Protein AF-A0A2N8K870-F1 (afdb_monomer)

Secondary structure (DSSP, 8-state):
---------------HHHHHHHHHHHHHHHHHHHHHHH---TT--HHHHHHHHHHHHHHHHHHHHHH---HHHHHHHTT-HHHHHHHHHHHHHHHHHHHHHHHHHHHHHTTSS-SS-------------------S-SSS---------THHHHHHHHHHHHHHHHTSPPPP--SHHHHHHHHHHHHHHHHHHHHHHHHHHHHHHH---SSHHHHHHHHHHHHHHHHHHHS-SSPPPHHHHHHHHHHHHHHHHHHHHHHHHSPPP-----SS---GGG--

Radius of gyration: 24.8 Å; Cα contacts (8 Å, |Δi|>4): 256; chains: 1; bounding box: 59×73×78 Å

Solvent-accessible surface area (backbone atoms only — not comparable to full-atom values): 16743 Å² total; per-residue (Å²): 138,81,80,80,75,81,80,76,66,82,74,77,73,74,63,37,48,59,48,30,50,54,28,39,53,54,30,53,52,38,50,51,53,56,39,49,75,53,49,67,71,80,86,57,51,79,74,52,49,57,51,48,47,52,52,49,47,63,48,46,43,56,53,34,80,70,63,56,87,54,68,85,58,50,74,82,31,71,90,39,55,67,52,47,51,48,51,54,46,49,50,44,52,50,42,50,50,62,45,47,47,61,58,56,52,46,52,69,67,70,65,81,82,76,88,84,76,91,78,86,84,85,86,88,84,91,84,90,86,81,88,88,83,85,88,85,79,90,78,78,78,82,71,80,75,68,68,58,51,62,74,46,55,41,25,45,50,38,39,54,37,28,52,56,28,61,67,58,78,64,60,78,57,86,45,76,59,35,37,47,49,22,44,33,48,49,38,52,32,52,50,49,36,50,42,31,32,47,42,29,49,51,48,58,55,73,50,85,63,90,28,30,64,54,48,49,52,25,47,50,39,30,50,52,37,45,52,52,69,71,66,49,93,63,93,72,54,70,66,45,50,51,26,51,53,47,31,51,50,27,50,52,51,29,50,55,62,51,44,73,74,37,55,78,83,77,89,82,79,72,97,57,96,67,67,77,85,79,76,118

Sequence (280 aa):
FSEAGEESYPATAMDTQREVGLAADIFEGSILDDFADKWSVDGLLGWSLVAVERDLTAVVRGIEDVVGGIADQVAEFIRFPMNVAGIVIGGYNRLKGAVMRPINALDLYSGRSLVGRSDDDDGGANVTTGLAGDAAAASMGARVLLSPGTPVRAARLLRETAESAAAVPPPVADTPERRQRAQNAVAARQLNGRAAALTAARLVAETDWPSRQEAQAAGQDTLALIDAQMATEEPISDVVYGALVALRAAVTADLRARAVALPGLTTYTPQVTLPALVVA

Organism: NCBI:txid1389932

pLDDT: mean 76.35, std 20.47, range [27.72, 98.5]

Structure (mmCIF, N/CA/C/O backbone):
data_AF-A0A2N8K870-F1
#
_entry.id   AF-A0A2N8K870-F1
#
loop_
_atom_site.group_PDB
_atom_site.id
_atom_site.type_symbol
_atom_site.label_atom_id
_atom_site.label_alt_id
_atom_site.label_comp_id
_atom_site.label_asym_id
_atom_site.label_entity_id
_atom_site.label_seq_id
_atom_site.pdbx_PDB_ins_code
_atom_site.Cartn_x
_atom_site.Cartn_y
_atom_site.Cartn_z
_atom_site.occupancy
_atom_site.B_iso_or_equiv
_atom_site.auth_seq_id
_atom_site.auth_comp_id
_atom_site.auth_asym_id
_atom_site.auth_atom_id
_atom_site.pdbx_PDB_model_num
ATOM 1 N N . PHE A 1 1 ? -21.225 -30.259 48.965 1.00 46.44 1 PHE A N 1
ATOM 2 C CA . PHE A 1 1 ? -21.372 -29.291 47.867 1.00 46.44 1 PHE A CA 1
ATOM 3 C C . PHE A 1 1 ? -20.005 -28.681 47.639 1.00 46.44 1 PHE A C 1
ATOM 5 O O . PHE A 1 1 ? -19.549 -27.936 48.492 1.00 46.44 1 PHE A O 1
ATOM 12 N N . SER A 1 2 ? -19.304 -29.111 46.592 1.00 41.34 2 SER A N 1
ATOM 13 C CA . SER A 1 2 ? -18.065 -28.476 46.140 1.00 41.34 2 SER A CA 1
ATOM 14 C C . SER A 1 2 ? -18.434 -27.564 44.977 1.00 41.34 2 SER A C 1
ATOM 16 O O . SER A 1 2 ? -18.904 -28.051 43.948 1.00 41.34 2 SER A O 1
ATOM 18 N N . GLU A 1 3 ? -18.287 -26.260 45.176 1.00 51.03 3 GLU A N 1
ATOM 19 C CA . GLU A 1 3 ? -18.304 -25.265 44.106 1.00 51.03 3 GLU A CA 1
ATOM 20 C C . GLU A 1 3 ? -17.223 -25.641 43.092 1.00 51.03 3 GLU A C 1
ATOM 22 O O . GLU A 1 3 ? -16.053 -25.798 43.447 1.00 51.03 3 GLU A O 1
ATOM 27 N N . ALA A 1 4 ? -17.633 -25.867 41.845 1.00 50.06 4 ALA A N 1
ATOM 28 C CA . ALA A 1 4 ? -16.705 -26.010 40.742 1.00 50.06 4 ALA A CA 1
ATOM 29 C C . ALA A 1 4 ? -15.970 -24.674 40.601 1.00 50.06 4 ALA A C 1
ATOM 31 O O . ALA A 1 4 ? -16.577 -23.669 40.240 1.00 50.06 4 ALA A O 1
ATOM 32 N N . GLY A 1 5 ? -14.683 -24.664 40.950 1.00 49.22 5 GLY A N 1
ATOM 33 C CA . GLY A 1 5 ? -13.808 -23.545 40.648 1.00 49.22 5 GLY A CA 1
ATOM 34 C C . GLY A 1 5 ? -13.801 -23.332 39.141 1.00 49.22 5 GLY A C 1
ATOM 35 O O . GLY A 1 5 ? -13.499 -24.258 38.388 1.00 49.22 5 GLY A O 1
ATOM 36 N N . GLU A 1 6 ? -14.167 -22.129 38.709 1.00 52.19 6 GLU A N 1
ATOM 37 C CA . GLU A 1 6 ? -13.871 -21.665 37.362 1.00 52.19 6 GLU A CA 1
ATOM 38 C C . GLU A 1 6 ? -12.352 -21.730 37.182 1.00 52.19 6 GLU A C 1
ATOM 40 O O . GLU A 1 6 ? -11.603 -20.901 37.702 1.00 52.19 6 GLU A O 1
ATOM 45 N N . GLU A 1 7 ? -11.882 -22.747 36.461 1.00 47.91 7 GLU A N 1
ATOM 46 C CA . GLU A 1 7 ? -10.563 -22.721 35.846 1.00 47.91 7 GLU A CA 1
ATOM 47 C C . GLU A 1 7 ? -10.563 -21.584 34.820 1.00 47.91 7 GLU A C 1
ATOM 49 O O . GLU A 1 7 ? -10.845 -21.757 33.635 1.00 47.91 7 GLU A O 1
ATOM 54 N N . SER A 1 8 ? -10.252 -20.384 35.302 1.00 49.25 8 SER A N 1
ATOM 55 C CA . SER A 1 8 ? -9.756 -19.280 34.494 1.00 49.25 8 SER A CA 1
ATOM 56 C C . SER A 1 8 ? -8.396 -19.708 33.938 1.00 49.25 8 SER A C 1
ATOM 58 O O . SER A 1 8 ? -7.343 -19.344 34.468 1.00 49.25 8 SER A O 1
ATOM 60 N N . TYR A 1 9 ? -8.399 -20.514 32.875 1.00 45.44 9 TYR A N 1
ATOM 61 C CA . TYR A 1 9 ? -7.215 -20.656 32.041 1.00 45.44 9 TYR A CA 1
ATOM 62 C C . TYR A 1 9 ? -6.823 -19.253 31.572 1.00 45.44 9 TYR A C 1
ATOM 64 O O . TYR A 1 9 ? -7.705 -18.501 31.146 1.00 45.44 9 TYR A O 1
ATOM 72 N N . PRO A 1 10 ? -5.539 -18.865 31.647 1.00 52.62 10 PRO A N 1
ATOM 73 C CA . PRO A 1 10 ? -5.098 -17.640 31.010 1.00 52.62 10 PRO A CA 1
ATOM 74 C C . PRO A 1 10 ? -5.414 -17.789 29.524 1.00 52.62 10 PRO A C 1
ATOM 76 O O . PRO A 1 10 ? -4.755 -18.543 28.810 1.00 52.62 10 PRO A O 1
ATOM 79 N N . ALA A 1 11 ? -6.473 -17.123 29.067 1.00 54.72 11 ALA A N 1
ATOM 80 C CA . ALA A 1 11 ? -6.715 -16.958 27.654 1.00 54.72 11 ALA A CA 1
ATOM 81 C C . ALA A 1 11 ? -5.537 -16.128 27.161 1.00 54.72 11 ALA A C 1
ATOM 83 O O . ALA A 1 11 ? -5.468 -14.924 27.412 1.00 54.72 11 ALA A O 1
ATOM 84 N N . THR A 1 12 ? -4.555 -16.791 26.554 1.00 57.94 12 THR A N 1
ATOM 85 C CA . THR A 1 12 ? -3.470 -16.138 25.838 1.00 57.94 12 THR A CA 1
ATOM 86 C C . THR A 1 12 ? -4.143 -15.357 24.719 1.00 57.94 12 THR A C 1
ATOM 88 O O . THR A 1 12 ? -4.446 -15.909 23.663 1.00 57.94 12 THR A O 1
ATOM 91 N N . ALA A 1 13 ? -4.507 -14.105 24.994 1.00 65.00 13 ALA A N 1
ATOM 92 C CA . ALA A 1 13 ? -5.080 -13.227 23.997 1.00 65.00 13 ALA A CA 1
ATOM 93 C C . ALA A 1 13 ? -4.015 -13.095 22.911 1.00 65.00 13 ALA A C 1
ATOM 95 O O . ALA A 1 13 ? -2.926 -12.579 23.168 1.00 65.00 13 ALA A O 1
ATOM 96 N N . MET A 1 14 ? -4.282 -13.684 21.744 1.00 74.31 14 MET A N 1
ATOM 97 C CA . MET A 1 14 ? -3.364 -13.601 20.618 1.00 74.31 14 MET A CA 1
ATOM 98 C C . MET A 1 14 ? -3.191 -12.124 20.276 1.00 74.31 14 MET A C 1
ATOM 100 O O . MET A 1 14 ? -4.172 -11.396 20.122 1.00 74.31 14 MET A O 1
ATOM 104 N N . ASP A 1 15 ? -1.938 -11.687 20.201 1.00 88.50 15 ASP A N 1
ATOM 105 C CA . ASP A 1 15 ? -1.583 -10.345 19.759 1.00 88.50 15 ASP A CA 1
ATOM 106 C C . ASP A 1 15 ? -1.783 -10.269 18.238 1.00 88.50 15 ASP A C 1
ATOM 108 O O . ASP A 1 15 ? -0.876 -10.530 17.445 1.00 88.50 15 ASP A O 1
ATOM 112 N N . THR A 1 16 ? -3.020 -9.977 17.831 1.00 93.25 16 THR A N 1
ATOM 113 C CA . THR A 1 16 ? -3.414 -9.907 16.418 1.00 93.25 16 THR A CA 1
ATOM 114 C C . THR A 1 16 ? -2.745 -8.756 15.678 1.00 93.25 16 THR A C 1
ATOM 116 O O . THR A 1 16 ? -2.533 -8.851 14.470 1.00 93.25 16 THR A O 1
ATOM 119 N N . GLN A 1 17 ? -2.340 -7.693 16.380 1.00 92.94 17 GLN A N 1
ATOM 120 C CA . GLN A 1 17 ? -1.602 -6.585 15.773 1.00 92.94 17 GLN A CA 1
ATOM 121 C C . GLN A 1 17 ? -0.206 -7.045 15.352 1.00 92.94 17 GLN A C 1
ATOM 123 O O . GLN A 1 17 ? 0.242 -6.749 14.240 1.00 92.94 17 GLN A O 1
ATOM 128 N N . ARG A 1 18 ? 0.461 -7.838 16.198 1.00 94.56 18 ARG A N 1
ATOM 129 C CA . ARG A 1 18 ? 1.740 -8.466 15.854 1.00 94.56 18 ARG A CA 1
ATOM 130 C C . ARG A 1 18 ? 1.623 -9.398 14.650 1.00 94.56 18 ARG A C 1
ATOM 132 O O . ARG A 1 18 ? 2.536 -9.418 13.827 1.00 94.56 18 ARG A O 1
ATOM 139 N N . GLU A 1 19 ? 0.529 -10.144 14.513 1.00 96.44 19 GLU A N 1
ATOM 140 C CA . GLU A 1 19 ? 0.300 -10.992 13.333 1.00 96.44 19 GLU A CA 1
ATOM 141 C C . GLU A 1 19 ? 0.199 -10.171 12.041 1.00 96.44 19 GLU A C 1
ATOM 143 O O . GLU A 1 19 ? 0.800 -10.547 11.033 1.00 96.44 19 GLU A O 1
ATOM 148 N N . VAL A 1 20 ? -0.482 -9.016 12.075 1.00 97.06 20 VAL A N 1
ATOM 149 C CA . VAL A 1 20 ? -0.498 -8.084 10.934 1.00 97.06 20 VAL A CA 1
ATOM 150 C C . VAL A 1 20 ? 0.903 -7.554 10.643 1.00 97.06 20 VAL A C 1
ATOM 152 O O . VAL A 1 20 ? 1.292 -7.506 9.479 1.00 97.06 20 VAL A O 1
ATOM 155 N N . GLY A 1 21 ? 1.675 -7.203 11.676 1.00 96.06 21 GLY A N 1
ATOM 156 C CA . GLY A 1 21 ? 3.066 -6.766 11.529 1.00 96.06 21 GLY A CA 1
ATOM 157 C C . GLY A 1 21 ? 3.935 -7.805 10.817 1.00 96.06 21 GLY A C 1
ATOM 158 O O . GLY A 1 21 ? 4.578 -7.489 9.821 1.00 96.06 21 GLY A O 1
ATOM 159 N N . LEU A 1 22 ? 3.874 -9.067 11.248 1.00 97.38 22 LEU A N 1
ATOM 160 C CA . LEU A 1 22 ? 4.623 -10.160 10.620 1.00 97.38 22 LEU A CA 1
ATOM 161 C C . LEU A 1 22 ? 4.197 -10.402 9.167 1.00 97.38 22 LEU A C 1
ATOM 163 O O . LEU A 1 22 ? 5.047 -10.573 8.294 1.00 97.38 22 LEU A O 1
ATOM 167 N N . ALA A 1 23 ? 2.890 -10.402 8.888 1.00 98.00 23 ALA A N 1
ATOM 168 C CA . ALA A 1 23 ? 2.391 -10.551 7.524 1.00 98.00 23 ALA A CA 1
ATOM 169 C C . ALA A 1 23 ? 2.814 -9.371 6.631 1.00 98.00 23 ALA A C 1
ATOM 171 O O . ALA A 1 23 ? 3.151 -9.571 5.465 1.00 98.00 23 ALA A O 1
ATOM 172 N N . ALA A 1 24 ? 2.839 -8.156 7.183 1.00 97.44 24 ALA A N 1
ATOM 173 C CA . ALA A 1 24 ? 3.313 -6.957 6.505 1.00 97.44 24 ALA A CA 1
ATOM 174 C C . ALA A 1 24 ? 4.815 -7.034 6.191 1.00 97.44 24 ALA A C 1
ATOM 176 O O . ALA A 1 24 ? 5.205 -6.698 5.079 1.00 97.44 24 ALA A O 1
ATOM 177 N N . ASP A 1 25 ? 5.643 -7.527 7.112 1.00 97.62 25 ASP A N 1
ATOM 178 C CA . ASP A 1 25 ? 7.089 -7.680 6.896 1.00 97.62 25 ASP A CA 1
ATOM 179 C C . ASP A 1 25 ? 7.399 -8.725 5.811 1.00 97.62 25 ASP A C 1
ATOM 181 O O . ASP A 1 25 ? 8.227 -8.491 4.929 1.00 97.62 25 ASP A O 1
ATOM 185 N N . ILE A 1 26 ? 6.688 -9.860 5.827 1.00 97.62 26 ILE A N 1
ATOM 186 C CA . ILE A 1 26 ? 6.789 -10.888 4.777 1.00 97.62 26 ILE A CA 1
ATOM 187 C C . ILE A 1 26 ? 6.361 -10.308 3.425 1.00 97.62 26 ILE A C 1
ATOM 189 O O . ILE A 1 26 ? 7.030 -10.519 2.411 1.00 97.62 26 ILE A O 1
ATOM 193 N N . PHE A 1 27 ? 5.255 -9.562 3.407 1.00 97.94 27 PHE A N 1
ATOM 194 C CA . PHE A 1 27 ? 4.769 -8.918 2.196 1.00 97.94 27 PHE A CA 1
ATOM 195 C C . PHE A 1 27 ? 5.766 -7.887 1.664 1.00 97.94 27 PHE A C 1
ATOM 197 O O . PHE A 1 27 ? 6.079 -7.927 0.477 1.00 97.94 27 PHE A O 1
ATOM 204 N N . GLU A 1 28 ? 6.326 -7.033 2.522 1.00 96.69 28 GLU A N 1
ATOM 205 C CA . GLU A 1 28 ? 7.357 -6.058 2.156 1.00 96.69 28 GLU A CA 1
ATOM 206 C C . GLU A 1 28 ? 8.545 -6.731 1.460 1.00 96.69 28 GLU A C 1
ATOM 208 O O . GLU A 1 28 ? 8.906 -6.319 0.357 1.00 96.69 28 GLU A O 1
ATOM 213 N N . GLY A 1 29 ? 9.077 -7.815 2.037 1.00 96.25 29 GLY A N 1
ATOM 214 C CA . GLY A 1 29 ? 10.141 -8.605 1.411 1.00 96.25 29 GLY A CA 1
ATOM 215 C C . GLY A 1 29 ? 9.749 -9.122 0.023 1.00 96.25 29 GLY A C 1
ATOM 216 O O . GLY A 1 29 ? 10.467 -8.896 -0.946 1.00 96.25 29 GLY A O 1
ATOM 217 N N . SER A 1 30 ? 8.558 -9.718 -0.107 1.00 96.69 30 SER A N 1
ATOM 218 C CA . SER A 1 30 ? 8.090 -10.256 -1.394 1.00 96.69 30 SER A CA 1
ATOM 219 C C . SER A 1 30 ? 7.907 -9.189 -2.483 1.00 96.69 30 SER A C 1
ATOM 221 O O . SER A 1 30 ? 8.157 -9.459 -3.656 1.00 96.69 30 SER A O 1
ATOM 223 N N . ILE A 1 31 ? 7.481 -7.972 -2.119 1.00 95.38 31 ILE A N 1
ATOM 224 C CA . ILE A 1 31 ? 7.324 -6.867 -3.075 1.00 95.38 31 ILE A CA 1
ATOM 225 C C . ILE A 1 31 ? 8.692 -6.377 -3.551 1.00 95.38 31 ILE A C 1
ATOM 227 O O . ILE A 1 31 ? 8.835 -6.047 -4.728 1.00 95.38 31 ILE A O 1
ATOM 231 N N . LEU A 1 32 ? 9.673 -6.297 -2.645 1.00 94.06 32 LEU A N 1
ATOM 232 C CA . LEU A 1 32 ? 11.035 -5.878 -2.969 1.00 94.06 32 LEU A CA 1
ATOM 233 C C . LEU A 1 32 ? 11.690 -6.846 -3.955 1.00 94.06 32 LEU A C 1
ATOM 235 O O . LEU A 1 32 ? 12.226 -6.395 -4.967 1.00 94.06 32 LEU A O 1
ATOM 239 N N . ASP A 1 33 ? 11.577 -8.147 -3.693 1.00 94.38 33 ASP A N 1
ATOM 240 C CA . ASP A 1 33 ? 12.114 -9.191 -4.566 1.00 94.38 33 ASP A CA 1
ATOM 241 C C . ASP A 1 33 ? 11.424 -9.166 -5.945 1.00 94.38 33 ASP A C 1
ATOM 243 O O . ASP A 1 33 ? 12.094 -9.073 -6.972 1.00 94.38 33 ASP A O 1
ATOM 247 N N . ASP A 1 34 ? 10.084 -9.119 -5.991 1.00 94.31 34 ASP A N 1
ATOM 248 C CA . ASP A 1 34 ? 9.326 -9.062 -7.255 1.00 94.31 34 ASP A CA 1
ATOM 249 C C . ASP A 1 34 ? 9.636 -7.797 -8.074 1.00 94.31 34 ASP A C 1
ATOM 251 O O . ASP A 1 34 ? 9.681 -7.843 -9.305 1.00 94.31 34 ASP A O 1
ATOM 255 N N . PHE A 1 35 ? 9.867 -6.658 -7.411 1.00 94.38 35 PHE A N 1
ATOM 256 C CA . PHE A 1 35 ? 10.275 -5.429 -8.088 1.00 94.38 35 PHE A CA 1
ATOM 257 C C . PHE A 1 35 ? 11.698 -5.530 -8.641 1.00 94.38 35 PHE A C 1
ATOM 259 O O . PHE A 1 35 ? 11.926 -5.134 -9.785 1.00 94.38 35 PHE A O 1
ATOM 266 N N . ALA A 1 36 ? 12.642 -6.055 -7.858 1.00 93.06 36 ALA A N 1
ATOM 267 C CA . ALA A 1 36 ? 14.028 -6.227 -8.282 1.00 93.06 36 ALA A CA 1
ATOM 268 C C . ALA A 1 36 ? 14.146 -7.168 -9.491 1.00 93.06 36 ALA A C 1
ATOM 270 O O . ALA A 1 36 ? 14.918 -6.877 -10.402 1.00 93.06 36 ALA A O 1
ATOM 271 N N . ASP A 1 37 ? 13.335 -8.227 -9.539 1.00 93.00 37 ASP A N 1
ATOM 272 C CA . ASP A 1 37 ? 13.306 -9.178 -10.654 1.00 93.00 37 ASP A CA 1
ATOM 273 C C . ASP A 1 37 ? 12.738 -8.571 -11.947 1.00 93.00 37 ASP A C 1
ATOM 275 O O . ASP A 1 37 ? 13.166 -8.911 -13.053 1.00 93.00 37 ASP A O 1
ATOM 279 N N . LYS A 1 38 ? 11.757 -7.668 -11.831 1.00 92.25 38 LYS A N 1
ATOM 280 C CA . LYS A 1 38 ? 11.075 -7.052 -12.984 1.00 92.25 38 LYS A CA 1
ATOM 281 C C . LYS A 1 38 ? 11.752 -5.780 -13.487 1.00 92.25 38 LYS A C 1
ATOM 283 O O . LYS A 1 38 ? 11.570 -5.413 -14.650 1.00 92.25 38 LYS A O 1
ATOM 288 N N . TRP A 1 39 ? 12.480 -5.074 -12.628 1.00 92.75 39 TRP A N 1
ATOM 289 C CA . TRP A 1 39 ? 13.123 -3.812 -12.973 1.00 92.75 39 TRP A CA 1
ATOM 290 C C . TRP A 1 39 ? 14.480 -4.041 -13.632 1.00 92.75 39 TRP A C 1
ATOM 292 O O . TRP A 1 39 ? 15.396 -4.585 -13.021 1.00 92.75 39 TRP A O 1
ATOM 302 N N . SER A 1 40 ? 14.661 -3.530 -14.851 1.00 90.69 40 SER A N 1
ATOM 303 C CA . SER A 1 40 ? 15.975 -3.528 -15.496 1.00 90.69 40 SER A CA 1
ATOM 304 C C . SER A 1 40 ? 16.251 -2.230 -16.240 1.00 90.69 40 SER A C 1
ATOM 306 O O . SER A 1 40 ? 15.398 -1.679 -16.936 1.00 90.69 40 SER A O 1
ATOM 308 N N . VAL A 1 41 ? 17.480 -1.738 -16.096 1.00 87.44 41 VAL A N 1
ATOM 309 C CA . VAL A 1 41 ? 18.012 -0.604 -16.865 1.00 87.44 41 VAL A CA 1
ATOM 310 C C . VAL A 1 41 ? 18.958 -1.057 -17.978 1.00 87.44 41 VAL A C 1
ATOM 312 O O . VAL A 1 41 ? 19.514 -0.220 -18.693 1.00 87.44 41 VAL A O 1
ATOM 315 N N . ASP A 1 42 ? 19.139 -2.367 -18.146 1.00 86.50 42 ASP A N 1
ATOM 316 C CA . ASP A 1 42 ? 20.055 -2.915 -19.135 1.00 86.50 42 ASP A CA 1
ATOM 317 C C . ASP A 1 42 ? 19.550 -2.634 -20.551 1.00 86.50 42 ASP A C 1
ATOM 319 O O . ASP A 1 42 ? 18.377 -2.805 -20.882 1.00 86.50 42 ASP A O 1
ATOM 323 N N . GLY A 1 43 ? 20.454 -2.157 -21.406 1.00 79.38 43 GLY A N 1
ATOM 324 C CA . GLY A 1 43 ? 20.123 -1.789 -22.783 1.00 79.38 43 GLY A CA 1
ATOM 325 C C . GLY A 1 43 ? 19.370 -0.463 -22.934 1.00 79.38 43 GLY A C 1
ATOM 326 O O . GLY A 1 43 ? 19.033 -0.096 -24.059 1.00 79.38 43 GLY A O 1
ATOM 327 N N . LEU A 1 44 ? 19.137 0.289 -21.851 1.00 84.19 44 LEU A N 1
ATOM 328 C CA . LEU A 1 44 ? 18.566 1.633 -21.928 1.00 84.19 44 LEU A CA 1
ATOM 329 C C . LEU A 1 44 ? 19.633 2.678 -22.295 1.00 84.19 44 LEU A C 1
ATOM 331 O O . LEU A 1 44 ? 20.660 2.827 -21.635 1.00 84.19 44 LEU A O 1
ATOM 335 N N . LEU A 1 45 ? 19.366 3.455 -23.347 1.00 85.31 45 LEU A N 1
ATOM 336 C CA . LEU A 1 45 ? 20.179 4.607 -23.748 1.00 85.31 45 LEU A CA 1
ATOM 337 C C . LEU A 1 45 ? 19.936 5.814 -22.821 1.0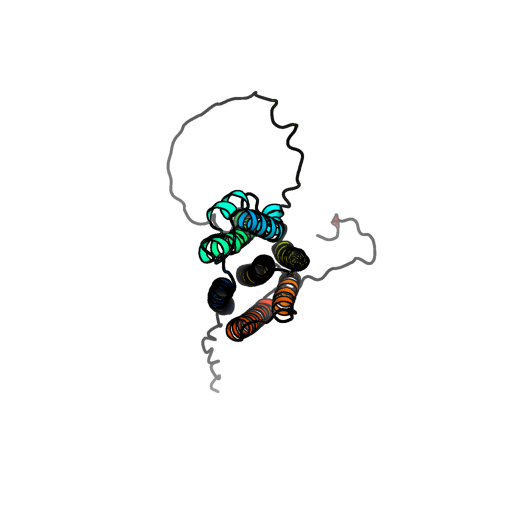0 85.31 45 LEU A C 1
ATOM 339 O O . LEU A 1 45 ? 18.876 5.935 -22.207 1.00 85.31 45 LEU A O 1
ATOM 343 N N . GLY A 1 46 ? 20.869 6.773 -22.772 1.00 80.00 46 GLY A N 1
ATOM 344 C CA . GLY A 1 46 ? 20.804 7.920 -21.846 1.00 80.00 46 GLY A CA 1
ATOM 345 C C . GLY A 1 46 ? 19.501 8.736 -21.891 1.00 80.00 46 GLY A C 1
ATOM 346 O O . GLY A 1 46 ? 18.976 9.120 -20.852 1.00 80.00 46 GLY A O 1
ATOM 347 N N . TRP A 1 47 ? 18.915 8.941 -23.073 1.00 79.75 47 TRP A N 1
ATOM 348 C CA . TRP A 1 47 ? 17.631 9.642 -23.220 1.00 79.75 47 TRP A CA 1
ATOM 349 C C . TRP A 1 47 ? 16.427 8.815 -22.735 1.00 79.75 47 TRP A C 1
ATOM 351 O O . TRP A 1 47 ? 15.411 9.378 -22.331 1.00 79.75 47 TRP A O 1
ATOM 361 N N . SER A 1 48 ? 16.526 7.483 -22.747 1.00 77.75 48 SER A N 1
ATOM 362 C CA . SER A 1 48 ? 15.477 6.595 -22.234 1.00 77.75 48 SER A CA 1
ATOM 363 C C . SER A 1 48 ? 15.474 6.531 -20.705 1.00 77.75 48 SER A C 1
ATOM 365 O O . SER A 1 48 ? 14.401 6.419 -20.120 1.00 77.75 48 SER A O 1
ATOM 367 N N . LEU A 1 49 ? 16.630 6.729 -20.056 1.00 80.75 49 LEU A N 1
ATOM 368 C CA . LEU A 1 49 ? 16.723 6.880 -18.599 1.00 80.75 49 LEU A CA 1
ATOM 369 C C . LEU A 1 49 ? 15.958 8.114 -18.106 1.00 80.75 49 LEU A C 1
ATOM 371 O O . LEU A 1 49 ? 15.164 7.993 -17.182 1.00 80.75 49 LEU A O 1
ATOM 375 N N . VAL A 1 50 ? 16.096 9.260 -18.782 1.00 82.69 50 VAL A N 1
ATOM 376 C CA . VAL A 1 50 ? 15.313 10.479 -18.480 1.00 82.69 50 VAL A CA 1
ATOM 377 C C . VAL A 1 50 ? 13.808 10.232 -18.648 1.00 82.69 50 VAL A C 1
ATOM 379 O O . VAL A 1 50 ? 12.971 10.790 -17.941 1.00 82.69 50 VAL A O 1
ATOM 382 N N . ALA A 1 51 ? 13.433 9.376 -19.598 1.00 81.69 51 ALA A N 1
ATOM 383 C CA . ALA A 1 51 ? 12.039 9.026 -19.811 1.00 81.69 51 ALA A CA 1
ATOM 384 C C . ALA A 1 51 ? 11.499 8.081 -18.721 1.00 81.69 51 ALA A C 1
ATOM 386 O O . ALA A 1 51 ? 10.362 8.262 -18.295 1.00 81.69 51 ALA A O 1
ATOM 387 N N . VAL A 1 52 ? 12.308 7.119 -18.255 1.00 81.38 52 VAL A N 1
ATOM 388 C CA . VAL A 1 52 ? 12.002 6.269 -17.089 1.00 81.38 52 VAL A CA 1
ATOM 389 C C . VAL A 1 52 ? 11.874 7.115 -15.826 1.00 81.38 52 VAL A C 1
ATOM 391 O O . VAL A 1 52 ? 10.921 6.933 -15.079 1.00 81.38 52 VAL A O 1
ATOM 394 N N . GLU A 1 53 ? 12.777 8.074 -15.620 1.00 82.38 53 GLU A N 1
ATOM 395 C CA . GLU A 1 53 ? 12.712 9.038 -14.520 1.00 82.38 53 GLU A CA 1
ATOM 396 C C . GLU A 1 53 ? 11.384 9.787 -14.522 1.00 82.38 53 GLU A C 1
ATOM 398 O O . GLU A 1 53 ? 10.656 9.753 -13.538 1.00 82.38 53 GLU A O 1
ATOM 403 N N . ARG A 1 54 ? 11.012 10.386 -15.658 1.00 82.88 54 ARG A N 1
ATOM 404 C CA . ARG A 1 54 ? 9.742 11.108 -15.793 1.00 82.88 54 ARG A CA 1
ATOM 405 C C . ARG A 1 54 ? 8.531 10.222 -15.495 1.00 82.88 54 ARG A C 1
ATOM 407 O O . ARG A 1 54 ? 7.581 10.698 -14.873 1.00 82.88 54 ARG A O 1
ATOM 414 N N . ASP A 1 55 ? 8.537 8.977 -15.966 1.00 81.00 55 ASP A N 1
ATOM 415 C CA . ASP A 1 55 ? 7.440 8.036 -15.725 1.00 81.00 55 ASP A CA 1
ATOM 416 C C . ASP A 1 55 ? 7.369 7.659 -14.238 1.00 81.00 55 ASP A C 1
ATOM 418 O O . ASP A 1 55 ? 6.289 7.656 -13.651 1.00 81.00 55 ASP A O 1
ATOM 422 N N . LEU A 1 56 ? 8.518 7.428 -13.600 1.00 80.19 56 LEU A N 1
ATOM 423 C CA . LEU A 1 56 ? 8.611 7.150 -12.171 1.00 80.19 56 LEU A CA 1
ATOM 424 C C . LEU A 1 56 ? 8.155 8.351 -11.333 1.00 80.19 56 LEU A C 1
ATOM 426 O O . LEU A 1 56 ? 7.359 8.180 -10.414 1.00 80.19 56 LEU A O 1
ATOM 430 N N . THR A 1 57 ? 8.556 9.573 -11.690 1.00 81.38 57 THR A N 1
ATOM 431 C CA . THR A 1 57 ? 8.036 10.801 -11.074 1.00 81.38 57 THR A CA 1
ATOM 432 C C . THR A 1 57 ? 6.523 10.898 -11.245 1.00 81.38 57 THR A C 1
ATOM 434 O O . THR A 1 57 ? 5.831 11.262 -10.304 1.00 81.38 57 THR A O 1
ATOM 437 N N . ALA A 1 58 ? 5.967 10.552 -12.411 1.00 79.50 58 ALA A N 1
ATOM 438 C CA . ALA A 1 58 ? 4.518 10.569 -12.609 1.00 79.50 58 ALA A CA 1
ATOM 439 C C . ALA A 1 58 ? 3.787 9.576 -11.687 1.00 79.50 58 ALA A C 1
ATOM 441 O O . ALA A 1 58 ? 2.733 9.916 -11.157 1.00 79.50 58 ALA A O 1
ATOM 442 N N . VAL A 1 59 ? 4.368 8.396 -11.451 1.00 76.12 59 VAL A N 1
ATOM 443 C CA . VAL A 1 59 ? 3.842 7.397 -10.505 1.00 76.12 59 VAL A CA 1
ATOM 444 C C . VAL A 1 59 ? 3.976 7.871 -9.051 1.00 76.12 59 VAL A C 1
ATOM 446 O O . VAL A 1 59 ? 3.067 7.670 -8.249 1.00 76.12 59 VAL A O 1
ATOM 449 N N . VAL A 1 60 ? 5.088 8.519 -8.696 1.00 72.44 60 VAL A N 1
ATOM 450 C CA . VAL A 1 60 ? 5.396 8.947 -7.317 1.00 72.44 60 VAL A CA 1
ATOM 451 C C . VAL A 1 60 ? 4.748 10.285 -6.941 1.00 72.44 60 VAL A C 1
ATOM 453 O O . VAL A 1 60 ? 4.527 10.532 -5.757 1.00 72.44 60 VAL A O 1
ATOM 456 N N . ARG A 1 61 ? 4.354 11.121 -7.911 1.00 74.50 61 ARG A N 1
ATOM 457 C CA . ARG A 1 61 ? 3.709 12.430 -7.675 1.00 74.50 61 ARG A CA 1
ATOM 458 C C . ARG A 1 61 ? 2.511 12.368 -6.733 1.00 74.50 61 ARG A C 1
ATOM 460 O O . ARG A 1 61 ? 2.351 13.262 -5.911 1.00 74.50 61 ARG A O 1
ATOM 467 N N . GLY A 1 62 ? 1.726 11.291 -6.787 1.00 65.62 62 GLY A N 1
ATOM 468 C CA . GLY A 1 62 ? 0.613 11.100 -5.853 1.00 65.62 62 GLY A CA 1
ATOM 469 C C . GLY A 1 62 ? 1.054 11.060 -4.381 1.00 65.62 62 GLY A C 1
ATOM 470 O O . GLY A 1 62 ? 0.327 11.523 -3.512 1.00 65.62 62 GLY A O 1
ATOM 471 N N . ILE A 1 63 ? 2.266 10.575 -4.093 1.00 65.06 63 ILE A N 1
ATOM 472 C CA . ILE A 1 63 ? 2.859 10.566 -2.746 1.00 65.06 63 ILE A CA 1
ATOM 473 C C . ILE A 1 63 ? 3.426 11.952 -2.397 1.00 65.06 63 ILE A C 1
ATOM 475 O O . ILE A 1 63 ? 3.294 12.410 -1.261 1.00 65.06 63 ILE A O 1
ATOM 479 N N . GLU A 1 64 ? 4.049 12.639 -3.359 1.00 66.50 64 GLU A N 1
ATOM 480 C CA . GLU A 1 64 ? 4.611 13.987 -3.170 1.00 66.50 64 GLU A CA 1
ATOM 481 C C . GLU A 1 64 ? 3.563 15.030 -2.824 1.00 66.50 64 GLU A C 1
ATOM 483 O O . GLU A 1 64 ? 3.819 15.865 -1.957 1.00 66.50 64 GLU A O 1
ATOM 488 N N . ASP A 1 65 ? 2.390 14.958 -3.451 1.00 64.06 65 ASP A N 1
ATOM 489 C CA . ASP A 1 65 ? 1.284 15.871 -3.170 1.00 64.06 65 ASP A CA 1
ATOM 490 C C . ASP A 1 65 ? 0.816 15.781 -1.705 1.00 64.06 65 ASP A C 1
ATOM 492 O O . ASP A 1 65 ? 0.218 16.726 -1.187 1.00 64.06 65 ASP A O 1
ATOM 496 N N . VAL A 1 66 ? 1.130 14.678 -1.013 1.00 56.91 66 VAL A N 1
ATOM 497 C CA . VAL A 1 66 ? 0.740 14.438 0.382 1.00 56.91 66 VAL A CA 1
ATOM 498 C C . VAL A 1 66 ? 1.902 14.629 1.366 1.00 56.91 66 VAL A C 1
ATOM 500 O O . VAL A 1 66 ? 1.706 15.198 2.439 1.00 56.91 66 VAL A O 1
ATOM 503 N N . VAL A 1 67 ? 3.112 14.163 1.036 1.00 57.59 67 VAL A N 1
ATOM 504 C CA . VAL A 1 67 ? 4.265 14.127 1.966 1.00 57.59 67 VAL A CA 1
ATOM 505 C C . VAL A 1 67 ? 5.281 15.245 1.706 1.00 57.59 67 VAL A C 1
ATOM 507 O O . VAL A 1 67 ? 5.964 15.674 2.635 1.00 57.59 67 VAL A O 1
ATOM 510 N N . GLY A 1 68 ? 5.375 15.733 0.466 1.00 57.69 68 GLY A N 1
ATOM 511 C CA . GLY A 1 68 ? 6.421 16.649 0.005 1.00 57.69 68 GLY A CA 1
ATOM 512 C C . GLY A 1 68 ? 7.819 16.009 -0.098 1.00 57.69 68 GLY A C 1
ATOM 513 O O . GLY A 1 68 ? 8.204 15.161 0.705 1.00 57.69 68 GLY A O 1
ATOM 514 N N . GLY A 1 69 ? 8.608 16.439 -1.092 1.00 60.41 69 GLY A N 1
ATOM 515 C CA . GLY A 1 69 ? 10.073 16.274 -1.103 1.00 60.41 69 GLY A CA 1
ATOM 516 C C . GLY A 1 69 ? 10.646 14.901 -1.487 1.00 60.41 69 GLY A C 1
ATOM 517 O O . GLY A 1 69 ? 11.739 14.572 -1.032 1.00 60.41 69 GLY A O 1
ATOM 518 N N . ILE A 1 70 ? 9.943 14.086 -2.286 1.00 57.38 70 ILE A N 1
ATOM 519 C CA . ILE A 1 70 ? 10.439 12.758 -2.715 1.00 57.38 70 ILE A CA 1
ATOM 520 C C . ILE A 1 70 ? 11.139 12.807 -4.090 1.00 57.38 70 ILE A C 1
ATOM 522 O O . ILE A 1 70 ? 12.145 12.124 -4.274 1.00 57.38 70 ILE A O 1
ATOM 526 N N . ALA A 1 71 ? 10.669 13.648 -5.019 1.00 57.03 71 ALA A N 1
ATOM 527 C CA . ALA A 1 71 ? 11.114 13.702 -6.420 1.00 57.03 71 ALA A CA 1
ATOM 528 C C . ALA A 1 71 ? 12.624 13.861 -6.594 1.00 57.03 71 ALA A C 1
ATOM 530 O O . ALA A 1 71 ? 13.228 13.141 -7.389 1.00 57.03 71 ALA A O 1
ATOM 531 N N . ASP A 1 72 ? 13.229 14.773 -5.831 1.00 59.38 72 ASP A N 1
ATOM 532 C CA . ASP A 1 72 ? 14.625 15.177 -6.024 1.00 59.38 72 ASP A CA 1
ATOM 533 C C . ASP A 1 72 ? 15.620 14.039 -5.740 1.00 59.38 72 ASP A C 1
ATOM 535 O O . ASP A 1 72 ? 16.736 14.051 -6.251 1.00 59.38 72 ASP A O 1
ATOM 539 N N . GLN A 1 73 ? 15.219 13.024 -4.965 1.00 59.25 73 GLN A N 1
ATOM 540 C CA . GLN A 1 73 ? 16.071 11.874 -4.644 1.00 59.25 73 GLN A CA 1
ATOM 541 C C . GLN A 1 73 ? 16.004 10.794 -5.728 1.00 59.25 73 GLN A C 1
ATOM 543 O O . GLN A 1 73 ? 16.968 10.071 -5.945 1.00 59.25 73 GLN A O 1
ATOM 548 N N . VAL A 1 74 ? 14.885 10.674 -6.446 1.00 58.31 74 VAL A N 1
ATOM 549 C CA . VAL A 1 74 ? 14.635 9.544 -7.352 1.00 58.31 74 VAL A CA 1
ATOM 550 C C . VAL A 1 74 ? 15.613 9.519 -8.532 1.00 58.31 74 VAL A C 1
ATOM 552 O O . VAL A 1 74 ? 16.070 8.441 -8.909 1.00 58.31 74 VAL A O 1
ATOM 555 N N . ALA A 1 75 ? 15.980 10.687 -9.067 1.00 61.59 75 ALA A N 1
ATOM 556 C CA . ALA A 1 75 ? 16.853 10.830 -10.234 1.00 61.59 75 ALA A CA 1
ATOM 557 C C . ALA A 1 75 ? 18.255 10.217 -10.037 1.00 61.59 75 ALA A C 1
ATOM 559 O O . ALA A 1 75 ? 18.833 9.657 -10.970 1.00 61.59 75 ALA A O 1
ATOM 560 N N . GLU A 1 76 ? 18.791 10.266 -8.813 1.00 66.56 76 GLU A N 1
ATOM 561 C CA . GLU A 1 76 ? 20.134 9.765 -8.489 1.00 66.56 76 GLU A CA 1
ATOM 562 C C . GLU A 1 76 ? 20.184 8.227 -8.397 1.00 66.56 76 GLU A C 1
ATOM 564 O O . GLU A 1 76 ? 21.226 7.610 -8.633 1.00 66.56 76 GLU A O 1
ATOM 569 N N . PHE A 1 77 ? 19.047 7.578 -8.125 1.00 73.94 77 PHE A N 1
ATOM 570 C CA . PHE A 1 77 ? 19.012 6.177 -7.693 1.00 73.94 77 PHE A CA 1
ATOM 571 C C . PHE A 1 77 ? 18.361 5.191 -8.669 1.00 73.94 77 PHE A C 1
ATOM 573 O O . PHE A 1 77 ? 18.328 3.995 -8.388 1.00 73.94 77 PHE A O 1
ATOM 580 N N . ILE A 1 78 ? 17.920 5.641 -9.845 1.00 75.44 78 ILE A N 1
ATOM 581 C CA . ILE A 1 78 ? 17.202 4.829 -10.857 1.00 75.44 78 ILE A CA 1
ATOM 582 C C . ILE A 1 78 ? 17.962 3.555 -11.268 1.00 75.44 78 ILE A C 1
ATOM 584 O O . ILE A 1 78 ? 17.360 2.551 -11.651 1.00 75.44 78 ILE A O 1
ATOM 588 N N . ARG A 1 79 ? 19.297 3.577 -11.181 1.00 75.62 79 ARG A N 1
ATOM 589 C CA . ARG A 1 79 ? 20.160 2.443 -11.548 1.00 75.62 79 ARG A CA 1
ATOM 590 C C . ARG A 1 79 ? 20.147 1.301 -10.535 1.00 75.62 79 ARG A C 1
ATOM 592 O O . ARG A 1 79 ? 20.604 0.214 -10.864 1.00 75.62 79 ARG A O 1
ATOM 599 N N . PHE A 1 80 ? 19.638 1.539 -9.330 1.00 81.69 80 PHE A N 1
ATOM 600 C CA . PHE A 1 80 ? 19.597 0.555 -8.258 1.00 81.69 80 PHE A CA 1
ATOM 601 C C . PHE A 1 80 ? 18.141 0.356 -7.827 1.00 81.69 80 PHE A C 1
ATOM 603 O O . PHE A 1 80 ? 17.625 1.177 -7.063 1.00 81.69 80 PHE A O 1
ATOM 610 N N . PRO A 1 81 ? 17.460 -0.712 -8.288 1.00 78.62 81 PRO A N 1
ATOM 611 C CA . PRO A 1 81 ? 16.036 -0.918 -8.013 1.00 78.62 81 PRO A CA 1
ATOM 612 C C . PRO A 1 81 ? 15.715 -0.870 -6.517 1.00 78.62 81 PRO A C 1
ATOM 614 O O . PRO A 1 81 ? 14.741 -0.242 -6.109 1.00 78.62 81 PRO A O 1
ATOM 617 N N . MET A 1 82 ? 16.590 -1.434 -5.683 1.00 83.50 82 MET A N 1
ATOM 618 C CA . MET A 1 82 ? 16.417 -1.436 -4.229 1.00 83.50 82 MET A CA 1
ATOM 619 C C . MET A 1 82 ? 16.372 -0.033 -3.618 1.00 83.50 82 MET A C 1
ATOM 621 O O . MET A 1 82 ? 15.630 0.196 -2.665 1.00 83.50 82 MET A O 1
ATOM 625 N N . ASN A 1 83 ? 17.102 0.930 -4.183 1.00 85.06 83 ASN A N 1
ATOM 626 C CA . ASN A 1 83 ? 17.077 2.306 -3.694 1.00 85.06 83 ASN A CA 1
ATOM 627 C C . ASN A 1 83 ? 15.757 2.992 -4.064 1.00 85.06 83 ASN A C 1
ATOM 629 O O . ASN A 1 83 ? 15.161 3.662 -3.225 1.00 85.06 83 ASN A O 1
ATOM 633 N N . VAL A 1 84 ? 15.260 2.780 -5.288 1.00 81.50 84 VAL A N 1
ATOM 634 C CA . VAL A 1 84 ? 13.945 3.287 -5.716 1.00 81.50 84 VAL A CA 1
ATOM 635 C C . VAL A 1 84 ? 12.838 2.710 -4.836 1.00 81.50 84 VAL A C 1
ATOM 637 O O . VAL A 1 84 ? 12.009 3.459 -4.316 1.00 81.50 84 VAL A O 1
ATOM 640 N N . ALA A 1 85 ? 12.853 1.396 -4.611 1.00 80.19 85 ALA A N 1
ATOM 641 C CA . ALA A 1 85 ? 11.871 0.734 -3.766 1.00 80.19 85 ALA A CA 1
ATOM 642 C C . ALA A 1 85 ? 11.916 1.238 -2.318 1.00 80.19 85 ALA A C 1
ATOM 644 O O . ALA A 1 85 ? 10.876 1.582 -1.752 1.00 80.19 85 ALA A O 1
ATOM 645 N N . GLY A 1 86 ? 13.118 1.395 -1.757 1.00 84.00 86 GLY A N 1
ATOM 646 C CA . GLY A 1 86 ? 13.317 1.981 -0.434 1.00 84.00 86 GLY A CA 1
ATOM 647 C C . GLY A 1 86 ? 12.794 3.417 -0.319 1.00 84.00 86 GLY A C 1
ATOM 648 O O . GLY A 1 86 ? 12.191 3.767 0.695 1.00 84.00 86 GLY A O 1
ATOM 649 N N . ILE A 1 87 ? 12.950 4.247 -1.357 1.00 83.75 87 ILE A N 1
ATOM 650 C CA . ILE A 1 87 ? 12.415 5.619 -1.379 1.00 83.75 87 ILE A CA 1
ATOM 651 C C . ILE A 1 87 ? 10.885 5.615 -1.367 1.00 83.75 87 ILE A C 1
ATOM 653 O O . ILE A 1 87 ? 10.288 6.367 -0.592 1.00 83.75 87 ILE A O 1
ATOM 657 N N . VAL A 1 88 ? 10.253 4.769 -2.188 1.00 82.81 88 VAL A N 1
ATOM 658 C CA . VAL A 1 88 ? 8.786 4.668 -2.275 1.00 82.81 88 VAL A CA 1
ATOM 659 C C . VAL A 1 88 ? 8.205 4.173 -0.951 1.00 82.81 88 VAL A C 1
ATOM 661 O O . VAL A 1 88 ? 7.366 4.852 -0.356 1.00 82.81 88 VAL A O 1
ATOM 664 N N . ILE A 1 89 ? 8.695 3.041 -0.437 1.00 84.62 89 ILE A N 1
ATOM 665 C CA . ILE A 1 89 ? 8.234 2.463 0.835 1.00 84.62 89 ILE A CA 1
ATOM 666 C C . ILE A 1 89 ? 8.521 3.423 1.998 1.00 84.62 89 ILE A C 1
ATOM 668 O O . ILE A 1 89 ? 7.654 3.688 2.835 1.00 84.62 89 ILE A O 1
ATOM 672 N N . GLY A 1 90 ? 9.712 4.024 2.025 1.00 83.75 90 GLY A N 1
ATOM 673 C CA . GLY A 1 90 ? 10.082 5.038 3.009 1.00 83.75 90 GLY A CA 1
ATOM 674 C C . GLY A 1 90 ? 9.178 6.273 2.959 1.00 83.75 90 GLY A C 1
ATOM 675 O O . GLY A 1 90 ? 8.829 6.817 4.007 1.00 83.75 90 GLY A O 1
ATOM 676 N N . GLY A 1 91 ? 8.755 6.700 1.766 1.00 82.44 91 GLY A N 1
ATOM 677 C CA . GLY A 1 91 ? 7.787 7.779 1.558 1.00 82.44 91 GLY A CA 1
ATOM 678 C C . GLY A 1 91 ? 6.445 7.499 2.223 1.00 82.44 91 GLY A C 1
ATOM 679 O O . GLY A 1 91 ? 5.945 8.335 2.978 1.00 82.44 91 GLY A O 1
ATOM 680 N N . TYR A 1 92 ? 5.905 6.298 2.032 1.00 82.94 92 TYR A N 1
ATOM 681 C CA . TYR A 1 92 ? 4.667 5.890 2.686 1.00 82.94 92 TYR A CA 1
ATOM 682 C C . TYR A 1 92 ? 4.804 5.732 4.208 1.00 82.94 92 TYR A C 1
ATOM 684 O O . TYR A 1 92 ? 3.911 6.137 4.952 1.00 82.94 92 TYR A O 1
ATOM 692 N N . ASN A 1 93 ? 5.935 5.229 4.707 1.00 84.31 93 ASN A N 1
ATOM 693 C CA . ASN A 1 93 ? 6.186 5.178 6.150 1.00 84.31 93 ASN A CA 1
ATOM 694 C C . ASN A 1 93 ? 6.257 6.584 6.771 1.00 84.31 93 ASN A C 1
ATOM 696 O O . ASN A 1 93 ? 5.744 6.800 7.873 1.00 84.31 93 ASN A O 1
ATOM 700 N N . ARG A 1 94 ? 6.826 7.568 6.058 1.00 82.88 94 ARG A N 1
ATOM 701 C CA . ARG A 1 94 ? 6.780 8.982 6.469 1.00 82.88 94 ARG A CA 1
ATOM 702 C C . ARG A 1 94 ? 5.353 9.522 6.476 1.00 82.88 94 ARG A C 1
ATOM 704 O O . ARG A 1 94 ? 4.996 10.211 7.430 1.00 82.88 94 ARG A O 1
ATOM 711 N N . LEU A 1 95 ? 4.538 9.180 5.474 1.00 79.62 95 LEU A N 1
ATOM 712 C CA . LEU A 1 95 ? 3.116 9.531 5.443 1.00 79.62 95 LEU A CA 1
ATOM 713 C C . LEU A 1 95 ? 2.380 8.977 6.667 1.00 79.62 95 LEU A C 1
ATOM 715 O O . LEU A 1 95 ? 1.744 9.740 7.390 1.00 79.62 95 LEU A O 1
ATOM 719 N N . LYS A 1 96 ? 2.527 7.675 6.945 1.00 82.25 96 LYS A N 1
ATOM 720 C CA . LYS A 1 96 ? 1.969 7.030 8.142 1.00 82.25 96 LYS A CA 1
ATOM 721 C C . LYS A 1 96 ? 2.403 7.767 9.410 1.00 82.25 96 LYS A C 1
ATOM 723 O O . LYS A 1 96 ? 1.567 8.143 10.223 1.00 82.25 96 LYS A O 1
ATOM 728 N N . GLY A 1 97 ? 3.699 8.049 9.551 1.00 80.44 97 GLY A N 1
ATOM 729 C CA . GLY A 1 97 ? 4.228 8.801 10.689 1.00 80.44 97 GLY A CA 1
ATOM 730 C C . GLY A 1 97 ? 3.620 10.203 10.821 1.00 80.44 97 GLY A C 1
ATOM 731 O O . GLY A 1 97 ? 3.296 10.626 11.927 1.00 80.44 97 GLY A O 1
ATOM 732 N N . ALA A 1 98 ? 3.417 10.918 9.712 1.00 76.81 98 ALA A N 1
ATOM 733 C CA . ALA A 1 98 ? 2.783 12.235 9.710 1.00 76.81 98 ALA A CA 1
ATOM 734 C C . ALA A 1 98 ? 1.304 12.182 10.134 1.00 76.81 98 ALA A C 1
ATOM 736 O O . ALA A 1 98 ? 0.866 13.060 10.873 1.00 76.81 98 ALA A O 1
ATOM 737 N N . VAL A 1 99 ? 0.567 11.144 9.722 1.00 72.69 99 VAL A N 1
ATOM 738 C CA . VAL A 1 99 ? -0.832 10.887 10.119 1.00 72.69 99 VAL A CA 1
ATOM 739 C C . VAL A 1 99 ? -0.943 10.555 11.608 1.00 72.69 99 VAL A C 1
ATOM 741 O O . VAL A 1 99 ? -1.874 11.001 12.272 1.00 72.69 99 VAL A O 1
ATOM 744 N N . MET A 1 100 ? 0.005 9.784 12.145 1.00 79.12 100 MET A N 1
ATOM 745 C CA . MET A 1 100 ? -0.039 9.327 13.539 1.00 79.12 100 MET A CA 1
ATOM 746 C C . MET A 1 100 ? 0.440 10.393 14.539 1.00 79.12 100 MET A C 1
ATOM 748 O O . MET A 1 100 ? 0.042 10.376 15.702 1.00 79.12 100 MET A O 1
ATOM 752 N N . ARG A 1 101 ? 1.256 11.368 14.109 1.00 77.88 101 ARG A N 1
ATOM 753 C CA . ARG A 1 101 ? 1.780 12.443 14.979 1.00 77.88 101 ARG A CA 1
ATOM 754 C C . ARG A 1 101 ? 0.693 13.231 15.734 1.00 77.88 101 ARG A C 1
ATOM 756 O O . ARG A 1 101 ? 0.859 13.394 16.940 1.00 77.88 101 ARG A O 1
ATOM 763 N N . PRO A 1 102 ? -0.391 13.722 15.099 1.00 61.41 102 PRO A N 1
ATOM 764 C CA . PRO A 1 102 ? -1.460 14.434 15.801 1.00 61.41 102 PRO A CA 1
ATOM 765 C C . PRO A 1 102 ? -2.174 13.586 16.855 1.00 61.41 102 PRO A C 1
ATOM 767 O O . PRO A 1 102 ? -2.513 14.108 17.911 1.00 61.41 102 PRO A O 1
ATOM 770 N N . ILE A 1 103 ? -2.374 12.290 16.592 1.00 61.91 103 ILE A N 1
ATOM 771 C CA . ILE A 1 103 ? -3.017 11.363 17.537 1.00 61.91 103 ILE A CA 1
ATOM 772 C C . ILE A 1 103 ? -2.148 11.234 18.790 1.00 61.91 103 ILE A C 1
ATOM 774 O O . ILE A 1 103 ? -2.621 11.454 19.901 1.00 61.91 103 ILE A O 1
ATOM 778 N N . ASN A 1 104 ? -0.847 11.006 18.598 1.00 58.66 104 ASN A N 1
ATOM 779 C CA . ASN A 1 104 ? 0.111 10.906 19.698 1.00 58.66 104 ASN A CA 1
ATOM 780 C C . ASN A 1 104 ? 0.261 12.236 20.460 1.00 58.66 104 ASN A C 1
ATOM 782 O O . ASN A 1 104 ? 0.444 12.246 21.673 1.00 58.66 104 ASN A O 1
ATOM 786 N N . ALA A 1 105 ? 0.168 13.374 19.765 1.00 54.22 105 ALA A N 1
ATOM 787 C CA . ALA A 1 105 ? 0.220 14.694 20.393 1.00 54.22 105 ALA A CA 1
ATOM 788 C C . ALA A 1 105 ? -1.041 15.006 21.218 1.00 54.22 105 ALA A C 1
ATOM 790 O O . ALA A 1 105 ? -0.946 15.656 22.258 1.00 54.22 105 ALA A O 1
ATOM 791 N N . LEU A 1 106 ? -2.213 14.534 20.781 1.00 51.47 106 LEU A N 1
ATOM 792 C CA . LEU A 1 106 ? -3.455 14.637 21.546 1.00 51.47 106 LEU A CA 1
ATOM 793 C C . LEU A 1 106 ? -3.440 13.722 22.772 1.00 51.47 106 LEU A C 1
ATOM 795 O O . LEU A 1 106 ? -3.930 14.143 23.814 1.00 51.47 106 LEU A O 1
ATOM 799 N N . ASP A 1 107 ? -2.828 12.537 22.700 1.00 49.78 107 ASP A N 1
ATOM 800 C CA . ASP A 1 107 ? -2.649 11.665 23.870 1.00 49.78 107 ASP A CA 1
ATOM 801 C C . ASP A 1 107 ? -1.795 12.349 24.958 1.00 49.78 107 ASP A C 1
ATOM 803 O O . ASP A 1 107 ? -2.181 12.385 26.129 1.00 49.78 107 ASP A O 1
ATOM 807 N N . LEU A 1 108 ? -0.724 13.051 24.553 1.00 49.16 108 LEU A N 1
ATOM 808 C CA . LEU A 1 108 ? 0.104 13.872 25.451 1.00 49.16 108 LEU A CA 1
ATOM 809 C C . LEU A 1 108 ? -0.662 15.047 26.084 1.00 49.16 108 LEU A C 1
ATOM 811 O O . LEU A 1 108 ? -0.344 15.448 27.203 1.00 49.16 108 LEU A O 1
ATOM 815 N N . TYR A 1 109 ? -1.676 15.588 25.402 1.00 41.47 109 TYR A N 1
ATOM 816 C CA . TYR A 1 109 ? -2.502 16.690 25.912 1.00 41.47 109 TYR A CA 1
ATOM 817 C C . TYR A 1 109 ? -3.759 16.215 26.665 1.00 41.47 109 TYR A C 1
ATOM 819 O O . TYR A 1 109 ? -4.299 16.955 27.484 1.00 41.47 109 TYR A O 1
ATOM 827 N N . SER A 1 110 ? -4.211 14.974 26.448 1.00 48.41 110 SER A N 1
ATOM 828 C CA . SER A 1 110 ? -5.408 14.394 27.079 1.00 48.41 110 SER A CA 1
ATOM 829 C C . SER A 1 110 ? -5.198 13.938 28.530 1.00 48.41 110 SER A C 1
ATOM 831 O O . SER A 1 110 ? -6.100 13.385 29.158 1.00 48.41 110 SER A O 1
ATOM 833 N N . GLY A 1 111 ? -4.030 14.235 29.110 1.00 41.88 111 GLY A N 1
ATOM 834 C CA . GLY A 1 111 ? -3.851 14.223 30.561 1.00 41.88 111 GLY A CA 1
ATOM 835 C C . GLY A 1 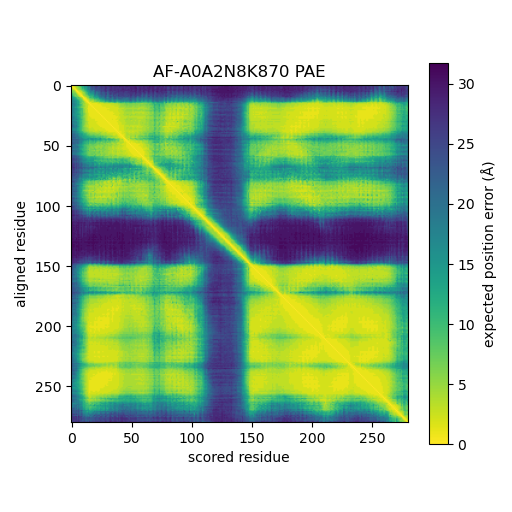111 ? -3.554 12.857 31.179 1.00 41.88 111 GLY A C 1
ATOM 836 O O . GLY A 1 111 ? -3.674 12.716 32.394 1.00 41.88 111 GLY A O 1
ATOM 837 N N . ARG A 1 112 ? -3.122 11.854 30.397 1.00 43.09 112 ARG A N 1
ATOM 838 C CA . ARG A 1 112 ? -2.757 10.528 30.935 1.00 43.09 112 ARG A CA 1
ATOM 839 C C . ARG A 1 112 ? -1.283 10.373 31.347 1.00 43.09 112 ARG A C 1
ATOM 841 O O . ARG A 1 112 ? -0.928 9.351 31.922 1.00 43.09 112 ARG A O 1
ATOM 848 N N . SER A 1 113 ? -0.441 11.392 31.149 1.00 41.88 113 SER A N 1
ATOM 849 C CA . SER A 1 113 ? 0.983 11.363 31.537 1.00 41.88 113 SER A CA 1
ATOM 850 C C . SER A 1 113 ? 1.444 12.621 32.292 1.00 41.88 113 SER A C 1
ATOM 852 O O . SER A 1 113 ? 2.439 13.244 31.941 1.00 41.88 113 SER A O 1
ATOM 854 N N . LEU A 1 114 ? 0.705 13.027 33.333 1.00 43.34 114 LEU A N 1
ATOM 855 C CA . LEU A 1 114 ? 1.144 14.079 34.273 1.00 43.34 114 LEU A CA 1
ATOM 856 C C . LEU A 1 114 ? 0.853 13.763 35.754 1.00 43.34 114 LEU A C 1
ATOM 858 O O . LEU A 1 114 ? 0.869 14.655 36.597 1.00 43.34 114 LEU A O 1
ATOM 862 N N . VAL A 1 115 ? 0.652 12.491 36.112 1.00 46.47 115 VAL A N 1
ATOM 863 C CA . VAL A 1 115 ? 0.661 12.067 37.523 1.00 46.47 115 VAL A CA 1
ATOM 864 C C . VAL A 1 115 ? 1.818 11.103 37.728 1.00 46.47 115 VAL A C 1
ATOM 866 O O . VAL A 1 115 ? 1.675 9.896 37.561 1.00 46.47 115 VAL A O 1
ATOM 869 N N . GLY A 1 116 ? 2.984 11.656 38.064 1.00 44.12 116 GLY A N 1
ATOM 870 C CA . GLY A 1 116 ? 4.102 10.847 38.533 1.00 44.12 116 GLY A CA 1
ATOM 871 C C . GLY A 1 116 ? 5.498 11.414 38.314 1.00 44.12 116 GLY A C 1
ATOM 872 O O . GLY A 1 116 ? 6.315 10.700 37.749 1.00 44.12 116 GLY A O 1
ATOM 873 N N . ARG A 1 117 ? 5.795 12.631 38.796 1.00 36.94 117 ARG A N 1
ATOM 874 C CA . ARG A 1 117 ? 7.043 12.899 39.541 1.00 36.94 117 ARG A CA 1
ATOM 875 C C . ARG A 1 117 ? 6.988 14.265 40.229 1.00 36.94 117 ARG A C 1
ATOM 877 O O . ARG A 1 117 ? 7.182 15.299 39.604 1.00 36.94 117 ARG A O 1
ATOM 884 N N . SER A 1 118 ? 6.691 14.243 41.520 1.00 43.66 118 SER A N 1
ATOM 885 C CA . SER A 1 118 ? 7.213 15.217 42.473 1.00 43.66 118 SER A CA 1
ATOM 886 C C . SER A 1 118 ? 8.731 15.052 42.539 1.00 43.66 118 SER A C 1
ATOM 888 O O . SER A 1 118 ? 9.190 13.917 42.653 1.00 43.66 118 SER A O 1
ATOM 890 N N . ASP A 1 119 ? 9.473 16.142 42.391 1.00 41.31 119 ASP A N 1
ATOM 891 C CA . ASP A 1 119 ? 10.575 16.529 43.276 1.00 41.31 119 ASP A CA 1
ATOM 892 C C . ASP A 1 119 ? 11.032 17.944 42.896 1.00 41.31 119 ASP A C 1
ATOM 894 O O . ASP A 1 119 ? 10.879 18.388 41.758 1.00 41.31 119 ASP A O 1
ATOM 898 N N . ASP A 1 120 ? 11.484 18.640 43.926 1.00 46.94 120 ASP A N 1
ATOM 899 C CA . ASP A 1 120 ? 11.751 20.063 44.058 1.00 46.94 120 ASP A CA 1
ATOM 900 C C . ASP A 1 120 ? 12.772 20.673 43.068 1.00 46.94 120 ASP A C 1
ATOM 902 O O . ASP A 1 120 ? 13.502 19.975 42.369 1.00 46.94 120 ASP A O 1
ATOM 906 N N . ASP A 1 121 ? 12.848 22.009 43.137 1.00 39.75 121 ASP A N 1
ATOM 907 C CA . ASP A 1 121 ? 14.051 22.860 43.028 1.00 39.75 121 ASP A CA 1
ATOM 908 C C . ASP A 1 121 ? 14.130 23.898 41.875 1.00 39.75 121 ASP A C 1
ATOM 910 O O . ASP A 1 121 ? 14.357 23.601 40.706 1.00 39.75 121 ASP A O 1
ATOM 914 N N . ASP A 1 122 ? 13.948 25.153 42.305 1.00 39.19 122 ASP A N 1
ATOM 915 C CA . ASP A 1 122 ? 14.806 26.332 42.099 1.00 39.19 122 ASP A CA 1
ATOM 916 C C . ASP A 1 122 ? 14.966 27.045 40.728 1.00 39.19 122 ASP A C 1
ATOM 918 O O . ASP A 1 122 ? 15.437 26.516 39.727 1.00 39.19 122 ASP A O 1
ATOM 922 N N . GLY A 1 123 ? 14.692 28.358 40.764 1.00 37.31 123 GLY A N 1
ATOM 923 C CA . GLY A 1 123 ? 15.667 29.372 40.341 1.00 37.31 123 GLY A CA 1
ATOM 924 C C . GLY A 1 123 ? 15.873 29.731 38.857 1.00 37.31 123 GLY A C 1
ATOM 925 O O . GLY A 1 123 ? 16.892 29.390 38.272 1.00 37.31 123 GLY A O 1
ATOM 926 N N . GLY A 1 124 ? 15.066 30.672 38.343 1.00 33.00 124 GLY A N 1
ATOM 927 C CA . GLY A 1 124 ? 15.601 31.863 37.648 1.00 33.00 124 GLY A CA 1
ATOM 928 C C . GLY A 1 124 ? 15.734 31.906 36.107 1.00 33.00 124 GLY A C 1
ATOM 929 O O . GLY A 1 124 ? 15.839 30.905 35.415 1.00 33.00 124 GLY A O 1
ATOM 930 N N . ALA A 1 125 ? 15.819 33.160 35.624 1.00 36.66 125 ALA A N 1
ATOM 931 C CA . ALA A 1 125 ? 16.314 33.650 34.319 1.00 36.66 125 ALA A CA 1
ATOM 932 C C . ALA A 1 125 ? 15.335 33.871 33.130 1.00 36.66 125 ALA A C 1
ATOM 934 O O . ALA A 1 125 ? 15.226 33.094 32.192 1.00 36.66 125 ALA A O 1
ATOM 935 N N . ASN A 1 126 ? 14.704 35.051 33.154 1.00 38.34 126 ASN A N 1
ATOM 936 C CA . ASN A 1 126 ? 14.696 36.110 32.123 1.00 38.34 126 ASN A CA 1
ATOM 937 C C . ASN A 1 126 ? 15.353 35.828 30.741 1.00 38.34 126 ASN A C 1
ATOM 939 O O . ASN A 1 126 ? 16.575 35.738 30.686 1.00 38.34 126 ASN A O 1
ATOM 943 N N . VAL A 1 127 ? 14.590 35.902 29.634 1.00 38.28 127 VAL A N 1
ATOM 944 C CA . VAL A 1 127 ? 15.063 36.411 28.320 1.00 38.28 127 VAL A CA 1
ATOM 945 C C . VAL A 1 127 ? 13.921 37.113 27.570 1.00 38.28 127 VAL A C 1
ATOM 947 O O . VAL A 1 127 ? 12.911 36.518 27.203 1.00 38.28 127 VAL A O 1
ATOM 950 N N . THR A 1 128 ? 14.130 38.402 27.323 1.00 38.25 128 THR A N 1
ATOM 951 C CA . THR A 1 128 ? 13.436 39.287 26.385 1.00 38.25 128 THR A CA 1
ATOM 952 C C . THR A 1 128 ? 13.968 39.108 24.956 1.00 38.25 128 THR A C 1
ATOM 954 O O . THR A 1 128 ? 15.172 38.973 24.771 1.00 38.25 128 THR A O 1
ATOM 957 N N . THR A 1 129 ? 13.094 39.138 23.943 1.00 34.72 129 THR A N 1
ATOM 958 C CA . THR A 1 129 ? 13.325 39.485 22.509 1.00 34.72 129 THR A CA 1
ATOM 959 C C . THR A 1 129 ? 12.027 39.143 21.763 1.00 34.72 129 THR A C 1
ATOM 961 O O . THR A 1 129 ? 11.459 38.089 21.996 1.00 34.72 129 THR A O 1
ATOM 964 N N . GLY A 1 130 ? 11.412 39.922 20.880 1.00 28.27 130 GLY A N 1
ATOM 965 C CA . GLY A 1 130 ? 11.691 41.184 20.211 1.00 28.27 130 GLY A CA 1
ATOM 966 C C . GLY A 1 130 ? 10.664 41.244 19.069 1.00 28.27 130 GLY A C 1
ATOM 967 O O . GLY A 1 130 ? 10.566 40.305 18.284 1.00 28.27 130 GLY A O 1
ATOM 968 N N . LEU A 1 131 ? 9.829 42.281 19.042 1.00 34.84 131 LEU A N 1
ATOM 969 C CA . LEU A 1 131 ? 8.786 42.500 18.036 1.00 34.84 131 LEU A CA 1
ATOM 970 C C . LEU A 1 131 ? 9.366 43.205 16.794 1.00 34.84 131 LEU A C 1
ATOM 972 O O . LEU A 1 131 ? 10.229 44.067 16.942 1.00 34.84 131 LEU A O 1
ATOM 976 N N . ALA A 1 132 ? 8.763 42.900 15.635 1.00 33.44 132 ALA A N 1
ATOM 977 C CA . ALA A 1 132 ? 8.807 43.571 14.321 1.00 33.44 132 ALA A CA 1
ATOM 978 C C . ALA A 1 132 ? 9.718 42.964 13.229 1.00 33.44 132 ALA A C 1
ATOM 980 O O . ALA A 1 132 ? 10.937 42.910 13.362 1.00 33.44 132 ALA A O 1
ATOM 981 N N . GLY A 1 133 ? 9.096 42.594 12.097 1.00 28.11 133 GLY A N 1
ATOM 982 C CA . GLY A 1 133 ? 9.778 42.209 10.857 1.00 28.11 133 GLY A CA 1
ATOM 983 C C . GLY A 1 133 ? 8.875 41.549 9.808 1.00 28.11 133 GLY A C 1
ATOM 984 O O . GLY A 1 133 ? 9.101 40.399 9.449 1.00 28.11 133 GLY A O 1
ATOM 985 N N . ASP A 1 134 ? 7.843 42.265 9.357 1.00 27.72 134 ASP A N 1
ATOM 986 C CA . ASP A 1 134 ? 6.929 41.893 8.268 1.00 27.72 13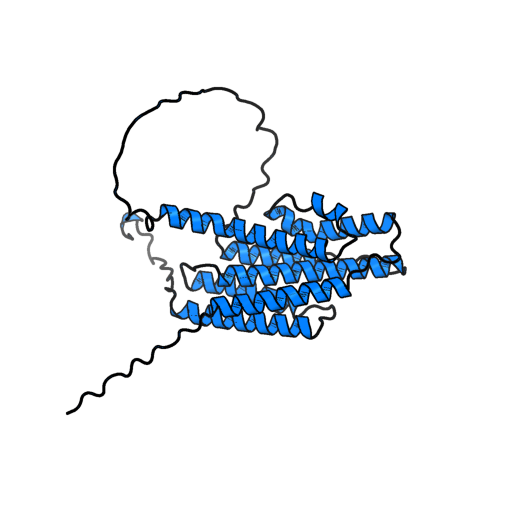4 ASP A CA 1
ATOM 987 C C . ASP A 1 134 ? 7.612 41.709 6.893 1.00 27.72 134 ASP A C 1
ATOM 989 O O . ASP A 1 134 ? 8.663 42.281 6.613 1.00 27.72 134 ASP A O 1
ATOM 993 N N . ALA A 1 135 ? 6.880 41.020 6.004 1.00 32.78 135 ALA A N 1
ATOM 994 C CA . ALA A 1 135 ? 6.932 41.112 4.535 1.00 32.78 135 ALA A CA 1
ATOM 995 C C . ALA A 1 135 ? 7.919 40.214 3.750 1.00 32.78 135 ALA A C 1
ATOM 997 O O . ALA A 1 135 ? 8.719 40.693 2.953 1.00 32.78 135 ALA A O 1
ATOM 998 N N . ALA A 1 136 ? 7.75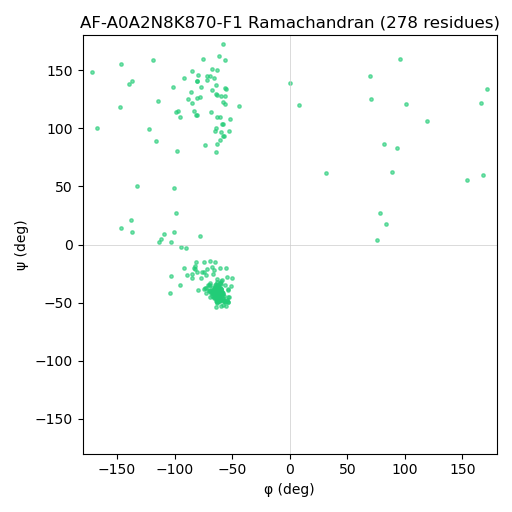0 38.887 3.847 1.00 29.56 136 ALA A N 1
ATOM 999 C CA . ALA A 1 136 ? 8.160 37.953 2.778 1.00 29.56 136 ALA A CA 1
ATOM 1000 C C . ALA A 1 136 ? 7.253 36.706 2.621 1.00 29.56 136 ALA A C 1
ATOM 1002 O O . ALA A 1 136 ? 7.626 35.753 1.944 1.00 29.56 136 ALA A O 1
ATOM 1003 N N . ALA A 1 137 ? 6.056 36.690 3.222 1.00 31.58 137 ALA A N 1
ATOM 1004 C CA . ALA A 1 137 ? 5.201 35.493 3.291 1.00 31.58 137 ALA A CA 1
ATOM 1005 C C . ALA A 1 137 ? 3.930 35.543 2.413 1.00 31.58 137 ALA A C 1
ATOM 1007 O O . ALA A 1 137 ? 3.076 34.668 2.516 1.00 31.58 137 ALA A O 1
ATOM 1008 N N . ALA A 1 138 ? 3.778 36.545 1.541 1.00 33.16 138 ALA A N 1
ATOM 1009 C CA . ALA A 1 138 ? 2.510 36.807 0.846 1.00 33.16 138 ALA A CA 1
ATOM 1010 C C . ALA A 1 138 ? 2.422 36.296 -0.612 1.00 33.16 138 ALA A C 1
ATOM 1012 O O . ALA A 1 138 ? 1.471 36.639 -1.309 1.00 33.16 138 ALA A O 1
ATOM 1013 N N . SER A 1 139 ? 3.366 35.477 -1.099 1.00 30.58 139 SER A N 1
ATOM 1014 C CA . SER A 1 139 ? 3.332 34.978 -2.493 1.00 30.58 139 SER A CA 1
ATOM 1015 C C . SER A 1 139 ? 3.671 33.496 -2.705 1.00 30.58 139 SER A C 1
ATOM 1017 O O . SER A 1 139 ? 3.757 33.056 -3.849 1.00 30.58 139 SER A O 1
ATOM 1019 N N . MET A 1 140 ? 3.760 32.682 -1.650 1.00 34.78 140 MET A N 1
ATOM 1020 C CA . MET A 1 140 ? 3.681 31.220 -1.783 1.00 34.78 140 MET A CA 1
ATOM 1021 C C . MET A 1 140 ? 2.256 30.778 -1.470 1.00 34.78 140 MET A C 1
ATOM 1023 O O . MET A 1 140 ? 1.923 30.385 -0.356 1.00 34.78 140 MET A O 1
ATOM 1027 N N . GLY A 1 141 ? 1.393 30.928 -2.474 1.00 30.33 141 GLY A N 1
ATOM 1028 C CA . GLY A 1 141 ? 0.003 30.507 -2.419 1.00 30.33 141 GLY A CA 1
ATOM 1029 C C . GLY A 1 141 ? -0.119 29.053 -1.976 1.00 30.33 141 GLY A C 1
ATOM 1030 O O . GLY A 1 141 ? 0.202 28.139 -2.729 1.00 30.33 141 GLY A O 1
ATOM 1031 N N . ALA A 1 142 ? -0.587 28.875 -0.742 1.00 31.42 142 ALA A N 1
ATOM 1032 C CA . ALA A 1 142 ? -1.745 28.057 -0.408 1.00 31.42 142 ALA A CA 1
ATOM 1033 C C . ALA A 1 142 ? -1.978 26.845 -1.329 1.00 31.42 142 ALA A C 1
ATOM 1035 O O . ALA A 1 142 ? -3.029 26.709 -1.951 1.00 31.42 142 ALA A O 1
ATOM 1036 N N . ARG A 1 143 ? -1.021 25.916 -1.368 1.00 31.39 143 ARG A N 1
ATOM 1037 C CA . ARG A 1 143 ? -1.385 24.511 -1.516 1.00 31.39 143 ARG A CA 1
ATOM 1038 C C . ARG A 1 143 ? -1.775 24.063 -0.127 1.00 31.39 143 ARG A C 1
ATOM 1040 O O . ARG A 1 143 ? -0.953 24.072 0.784 1.00 31.39 143 ARG A O 1
ATOM 1047 N N . VAL A 1 144 ? -3.060 23.782 0.041 1.00 34.38 144 VAL A N 1
ATOM 1048 C CA . VAL A 1 144 ? -3.611 23.156 1.235 1.00 34.38 144 VAL A CA 1
ATOM 1049 C C . VAL A 1 144 ? -2.799 21.885 1.469 1.00 34.38 144 VAL A C 1
ATOM 1051 O O . VAL A 1 144 ? -3.033 20.872 0.819 1.00 34.38 144 VAL A O 1
ATOM 1054 N N . LEU A 1 145 ? -1.813 21.964 2.367 1.00 37.69 145 LEU A N 1
ATOM 1055 C CA . LEU A 1 145 ? -1.277 20.817 3.077 1.00 37.69 145 LEU A CA 1
ATOM 1056 C C . LEU A 1 145 ? -2.498 20.235 3.771 1.00 37.69 145 LEU A C 1
ATOM 1058 O O . LEU A 1 145 ? -2.929 20.737 4.810 1.00 37.69 145 LEU A O 1
ATOM 1062 N N . LEU A 1 146 ? -3.149 19.278 3.116 1.00 41.59 146 LEU A N 1
ATOM 1063 C CA . LEU A 1 146 ? -4.182 18.469 3.721 1.00 41.59 146 LEU A CA 1
ATOM 1064 C C . LEU A 1 146 ? -3.483 17.814 4.902 1.00 41.59 146 LEU A C 1
ATOM 1066 O O . LEU A 1 146 ? -2.813 16.801 4.731 1.00 41.59 146 LEU A O 1
ATOM 1070 N N . SER A 1 147 ? -3.580 18.439 6.086 1.00 43.12 147 SER A N 1
ATOM 1071 C CA . SER A 1 147 ? -3.283 17.769 7.343 1.00 43.12 147 SER A CA 1
ATOM 1072 C C . SER A 1 147 ? -3.965 16.422 7.193 1.00 43.12 147 SER A C 1
ATOM 1074 O O . SER A 1 147 ? -5.165 16.436 6.874 1.00 43.12 147 SER A O 1
ATOM 1076 N N . PRO A 1 148 ? -3.219 15.304 7.236 1.00 50.78 148 PRO A N 1
ATOM 1077 C CA . PRO A 1 148 ? -3.816 14.005 7.047 1.00 50.78 148 PRO A CA 1
ATOM 1078 C C . PRO A 1 148 ? -4.844 13.883 8.160 1.00 50.78 148 PRO A C 1
ATOM 1080 O O . PRO A 1 148 ? -4.509 13.659 9.320 1.00 50.78 148 PRO A O 1
ATOM 1083 N N . GLY A 1 149 ? -6.097 14.195 7.820 1.00 56.50 149 GLY A N 1
ATOM 1084 C CA . GLY A 1 149 ? -7.212 14.079 8.735 1.00 56.50 149 GLY A CA 1
ATOM 1085 C C . GLY A 1 149 ? -7.225 12.645 9.225 1.00 56.50 149 GLY A C 1
ATOM 1086 O O . GLY A 1 149 ? -6.616 11.797 8.583 1.00 56.50 149 GLY A O 1
ATOM 1087 N N . THR A 1 150 ? -7.866 12.428 10.367 1.00 74.75 150 THR A N 1
ATOM 1088 C CA . THR A 1 150 ? -8.191 11.140 11.001 1.00 74.75 150 THR A CA 1
ATOM 1089 C C . THR A 1 150 ? -7.736 9.863 10.262 1.00 74.75 150 THR A C 1
ATOM 1091 O O . THR A 1 150 ? -7.942 9.729 9.061 1.00 74.75 150 THR A O 1
ATOM 1094 N N . PRO A 1 151 ? -7.231 8.831 10.953 1.00 81.50 151 PRO A N 1
ATOM 1095 C CA . PRO A 1 151 ? -6.628 7.641 10.327 1.00 81.50 151 PRO A CA 1
ATOM 1096 C C . PRO A 1 151 ? -7.493 6.977 9.228 1.00 81.50 151 PRO A C 1
ATOM 1098 O O . PRO A 1 151 ? -6.960 6.469 8.243 1.00 81.50 151 PRO A O 1
ATOM 1101 N N . VAL A 1 152 ? -8.825 7.090 9.311 1.00 85.00 152 VAL A N 1
ATOM 1102 C CA . VAL A 1 152 ? -9.773 6.742 8.233 1.00 85.00 152 VAL A CA 1
ATOM 1103 C C . VAL A 1 152 ? -9.497 7.481 6.914 1.00 85.00 152 VAL A C 1
ATOM 1105 O O . VAL A 1 152 ? -9.428 6.868 5.852 1.00 85.00 152 VAL A O 1
ATOM 1108 N N . ARG A 1 153 ? -9.335 8.808 6.949 1.00 84.44 153 ARG A N 1
ATOM 1109 C CA . ARG A 1 153 ? -9.027 9.618 5.765 1.00 84.44 153 ARG A CA 1
ATOM 1110 C C . ARG A 1 153 ? -7.666 9.251 5.189 1.00 84.44 153 ARG A C 1
ATOM 1112 O O . ARG A 1 153 ? -7.529 9.227 3.973 1.00 84.44 153 ARG A O 1
ATOM 1119 N N . ALA A 1 154 ? -6.683 8.945 6.030 1.00 84.56 154 ALA A N 1
ATOM 1120 C CA . ALA A 1 154 ? -5.378 8.494 5.563 1.00 84.56 154 ALA A CA 1
ATOM 1121 C C . ALA A 1 154 ? -5.458 7.151 4.818 1.00 84.56 154 ALA A C 1
ATOM 1123 O O . ALA A 1 154 ? -4.904 7.042 3.727 1.00 84.56 154 ALA A O 1
ATOM 1124 N N . ALA A 1 155 ? -6.205 6.169 5.337 1.00 85.12 155 ALA A N 1
ATOM 1125 C CA . ALA A 1 155 ? -6.451 4.904 4.636 1.00 85.12 155 ALA A CA 1
ATOM 1126 C C . ALA A 1 155 ? -7.117 5.129 3.265 1.00 85.12 155 ALA A C 1
ATOM 1128 O O . ALA A 1 155 ? -6.691 4.564 2.257 1.00 85.12 155 ALA A O 1
ATOM 1129 N N . ARG A 1 156 ? -8.100 6.034 3.200 1.00 87.38 156 ARG A N 1
ATOM 1130 C CA . ARG A 1 156 ? -8.740 6.424 1.939 1.00 87.38 156 ARG A CA 1
ATOM 1131 C C . ARG A 1 156 ? -7.777 7.095 0.962 1.00 87.38 156 ARG A C 1
ATOM 1133 O O . ARG A 1 156 ? -7.763 6.731 -0.208 1.00 87.38 156 ARG A O 1
ATOM 1140 N N . LEU A 1 157 ? -6.958 8.034 1.437 1.00 85.88 157 LEU A N 1
ATOM 1141 C CA . LEU A 1 157 ? -5.952 8.710 0.614 1.00 85.88 157 LEU A CA 1
ATOM 1142 C C . LEU A 1 157 ? -4.930 7.716 0.049 1.00 85.88 157 LEU A C 1
ATOM 1144 O O . LEU A 1 157 ? -4.546 7.838 -1.111 1.00 85.88 157 LEU A O 1
ATOM 1148 N N . LEU A 1 158 ? -4.515 6.712 0.831 1.00 86.00 158 LEU A N 1
ATOM 1149 C CA . LEU A 1 158 ? -3.629 5.644 0.352 1.00 86.00 158 LEU A CA 1
ATOM 1150 C C . LEU A 1 158 ? -4.269 4.859 -0.798 1.00 86.00 158 LEU A C 1
ATOM 1152 O O . LEU A 1 158 ? -3.608 4.615 -1.808 1.00 86.00 158 LEU A O 1
ATOM 1156 N N . ARG A 1 159 ? -5.559 4.523 -0.679 1.00 87.75 159 ARG A N 1
ATOM 1157 C CA . ARG A 1 159 ? -6.314 3.864 -1.751 1.00 87.75 159 ARG A CA 1
ATOM 1158 C C . ARG A 1 159 ? -6.428 4.745 -2.997 1.00 87.75 159 ARG A C 1
ATOM 1160 O O . ARG A 1 159 ? -6.077 4.298 -4.082 1.00 87.75 159 ARG A O 1
ATOM 1167 N N . GLU A 1 160 ? -6.852 5.997 -2.841 1.00 87.38 160 GLU A N 1
ATOM 1168 C CA . GLU A 1 160 ? -7.001 6.953 -3.952 1.00 87.38 160 GLU A CA 1
ATOM 1169 C C . GLU A 1 160 ? -5.668 7.200 -4.677 1.00 87.38 160 GLU A C 1
ATOM 1171 O O . GLU A 1 160 ? -5.622 7.290 -5.906 1.00 87.38 160 GLU A O 1
ATOM 1176 N N . THR A 1 161 ? -4.563 7.256 -3.928 1.00 85.06 161 THR A N 1
ATOM 1177 C CA . THR A 1 161 ? -3.212 7.401 -4.487 1.00 85.06 161 THR A CA 1
ATOM 1178 C C . THR A 1 161 ? -2.821 6.173 -5.306 1.00 85.06 161 THR A C 1
ATOM 1180 O O . THR A 1 161 ? -2.320 6.318 -6.421 1.00 85.06 161 THR A O 1
ATOM 1183 N N . ALA A 1 162 ? -3.079 4.967 -4.790 1.00 85.12 162 ALA A N 1
ATOM 1184 C CA . ALA A 1 162 ? -2.790 3.723 -5.499 1.00 85.12 162 ALA A CA 1
ATOM 1185 C C . ALA A 1 162 ? -3.620 3.578 -6.787 1.00 85.12 162 ALA A C 1
ATOM 1187 O O . ALA A 1 162 ? -3.084 3.202 -7.830 1.00 85.12 162 ALA A O 1
ATOM 1188 N N . GLU A 1 163 ? -4.910 3.919 -6.740 1.00 86.75 163 GLU A N 1
ATOM 1189 C CA . GLU A 1 163 ? -5.798 3.924 -7.911 1.00 86.75 163 GLU A CA 1
ATOM 1190 C C . GLU A 1 163 ? -5.327 4.933 -8.968 1.00 86.75 163 GLU A C 1
ATOM 1192 O O . GLU A 1 163 ? -5.249 4.614 -10.157 1.00 86.75 163 GLU A O 1
ATOM 1197 N N . SER A 1 164 ? -4.933 6.133 -8.533 1.00 83.94 164 SER A N 1
ATOM 1198 C CA . SER A 1 164 ? -4.407 7.178 -9.419 1.00 83.94 164 SER A CA 1
ATOM 1199 C C . SER A 1 164 ? -3.099 6.757 -10.091 1.00 83.94 164 SER A C 1
ATOM 1201 O O . SER A 1 164 ? -2.915 6.982 -11.287 1.00 83.94 164 SER A O 1
ATOM 1203 N N . ALA A 1 165 ? -2.200 6.104 -9.349 1.00 80.62 165 ALA A N 1
ATOM 1204 C CA . ALA A 1 165 ? -0.954 5.572 -9.891 1.00 80.62 165 ALA A CA 1
ATOM 1205 C C . ALA A 1 165 ? -1.203 4.437 -10.901 1.00 80.62 165 ALA A C 1
ATOM 1207 O O . ALA A 1 165 ? -0.551 4.387 -11.948 1.00 80.62 165 ALA A O 1
ATOM 1208 N N . ALA A 1 166 ? -2.168 3.553 -10.631 1.00 82.38 166 ALA A N 1
ATOM 1209 C CA . ALA A 1 166 ? -2.540 2.467 -11.538 1.00 82.38 166 ALA A CA 1
ATOM 1210 C C . ALA A 1 166 ? -3.107 2.981 -12.875 1.00 82.38 166 ALA A C 1
ATOM 1212 O O . ALA A 1 166 ? -2.838 2.392 -13.925 1.00 82.38 166 ALA A O 1
ATOM 1213 N N . ALA A 1 167 ? -3.820 4.112 -12.856 1.00 82.81 167 ALA A N 1
ATOM 1214 C CA . ALA A 1 167 ? -4.420 4.724 -14.041 1.00 82.81 167 ALA A CA 1
ATOM 1215 C C . ALA A 1 167 ? -3.406 5.319 -15.038 1.00 82.81 167 ALA A C 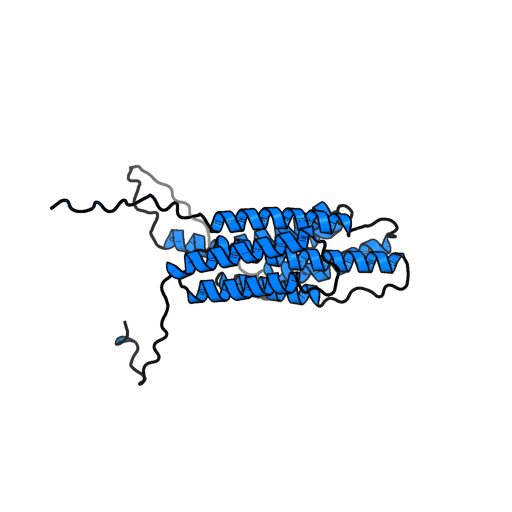1
ATOM 1217 O O . ALA A 1 167 ? -3.777 5.617 -16.175 1.00 82.81 167 ALA A O 1
ATOM 1218 N N . VAL A 1 168 ? -2.134 5.495 -14.656 1.00 79.50 168 VAL A N 1
ATOM 1219 C CA . VAL A 1 168 ? -1.089 6.003 -15.560 1.00 79.50 168 VAL A CA 1
ATOM 1220 C C . VAL A 1 168 ? -0.803 4.953 -16.642 1.00 79.50 168 VAL A C 1
ATOM 1222 O O . VAL A 1 168 ? -0.300 3.882 -16.304 1.00 79.50 168 VAL A O 1
ATOM 1225 N N . PRO A 1 169 ? -1.089 5.207 -17.933 1.00 80.19 169 PRO A N 1
ATOM 1226 C CA . PRO A 1 169 ? -0.909 4.201 -18.973 1.00 80.19 169 PRO A CA 1
ATOM 1227 C C . PRO A 1 169 ? 0.582 3.958 -19.259 1.00 80.19 169 PRO A C 1
ATOM 1229 O O . PRO A 1 169 ? 1.366 4.914 -19.293 1.00 80.19 169 PRO A O 1
ATOM 1232 N N . PRO A 1 170 ? 0.998 2.702 -19.509 1.00 82.06 170 PRO A N 1
ATOM 1233 C CA . PRO A 1 170 ? 2.367 2.417 -19.906 1.00 82.06 170 PRO A CA 1
ATOM 1234 C C . PRO A 1 170 ? 2.651 2.981 -21.312 1.00 82.06 170 PRO A C 1
ATOM 1236 O O . PRO A 1 170 ? 1.744 3.079 -22.146 1.00 82.06 170 PRO A O 1
ATOM 1239 N N . PRO A 1 171 ? 3.906 3.357 -21.613 1.00 81.56 171 PRO A N 1
ATOM 1240 C CA . PRO A 1 171 ? 4.282 3.817 -22.944 1.00 81.56 171 PRO A CA 1
ATOM 1241 C C . PRO A 1 171 ? 4.107 2.713 -23.997 1.00 81.56 171 PRO A C 1
ATOM 1243 O O . PRO A 1 171 ? 4.288 1.530 -23.718 1.00 81.56 171 PRO A O 1
ATOM 1246 N N . VAL A 1 172 ? 3.811 3.115 -25.237 1.00 84.25 172 VAL A N 1
ATOM 1247 C CA . VAL A 1 172 ? 3.635 2.183 -26.363 1.00 84.25 172 VAL A CA 1
ATOM 1248 C C . VAL A 1 172 ? 4.940 1.433 -26.651 1.00 84.25 172 VAL A C 1
ATOM 1250 O O . VAL A 1 172 ? 6.003 2.041 -26.806 1.00 84.25 172 VAL A O 1
ATOM 1253 N N . ALA A 1 173 ? 4.852 0.107 -26.731 1.00 85.00 173 ALA A N 1
ATOM 1254 C CA . ALA A 1 173 ? 5.974 -0.819 -26.631 1.00 85.00 173 ALA A CA 1
ATOM 1255 C C . ALA A 1 173 ? 6.469 -1.345 -28.000 1.00 85.00 173 ALA A C 1
ATOM 1257 O O . ALA A 1 173 ? 6.661 -2.545 -28.190 1.00 85.00 173 ALA A O 1
ATOM 1258 N N . ASP A 1 174 ? 6.688 -0.445 -28.964 1.00 88.81 174 ASP A N 1
ATOM 1259 C CA . ASP A 1 174 ? 6.959 -0.825 -30.367 1.00 88.81 174 ASP A CA 1
ATOM 1260 C C . ASP A 1 174 ? 8.424 -1.204 -30.656 1.00 88.81 174 ASP A C 1
ATOM 1262 O O . ASP A 1 174 ? 8.724 -1.880 -31.638 1.00 88.81 174 ASP A O 1
ATOM 1266 N N . THR A 1 175 ? 9.362 -0.768 -29.812 1.00 88.50 175 THR A N 1
ATOM 1267 C CA . THR A 1 175 ? 10.801 -1.067 -29.933 1.00 88.50 175 THR A CA 1
ATOM 1268 C C . THR A 1 175 ? 11.290 -1.834 -28.701 1.00 88.50 175 THR A C 1
ATOM 1270 O O . THR A 1 175 ? 10.638 -1.759 -27.658 1.00 88.50 175 THR A O 1
ATOM 1273 N N . PRO A 1 176 ? 12.421 -2.569 -28.760 1.00 87.56 176 PRO A N 1
ATOM 1274 C CA . PRO A 1 176 ? 12.973 -3.254 -27.584 1.00 87.56 176 PRO A CA 1
ATOM 1275 C C . PRO A 1 176 ? 13.159 -2.323 -26.375 1.00 87.56 176 PRO A C 1
ATOM 1277 O O . PRO A 1 176 ? 12.722 -2.643 -25.276 1.00 87.56 176 PRO A O 1
ATOM 1280 N N . GLU A 1 177 ? 13.708 -1.130 -26.602 1.00 85.75 177 GLU A N 1
ATOM 1281 C CA . GLU A 1 177 ? 13.903 -0.106 -25.566 1.00 85.75 177 GLU A CA 1
ATOM 1282 C C . GLU A 1 177 ? 12.570 0.369 -24.971 1.00 85.75 177 GLU A C 1
ATOM 1284 O O . GLU A 1 177 ? 12.431 0.515 -23.757 1.00 85.75 177 GLU A O 1
ATOM 1289 N N . ARG A 1 178 ? 11.550 0.586 -25.815 1.00 86.56 178 ARG A N 1
ATOM 1290 C CA . ARG A 1 178 ? 10.215 0.984 -25.349 1.00 86.56 178 ARG A CA 1
ATOM 1291 C C . ARG A 1 178 ? 9.501 -0.140 -24.603 1.00 86.56 178 ARG A C 1
ATOM 1293 O O . ARG A 1 178 ? 8.778 0.160 -23.661 1.00 86.56 178 ARG A O 1
ATOM 1300 N N . ARG A 1 179 ? 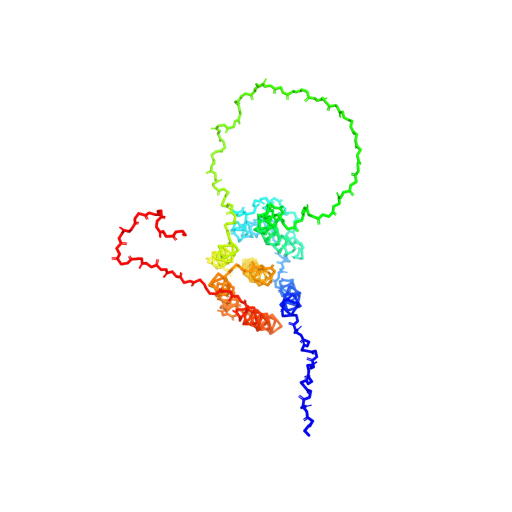9.728 -1.407 -24.974 1.00 89.50 179 ARG A N 1
ATOM 1301 C CA . ARG A 1 179 ? 9.249 -2.579 -24.222 1.00 89.50 179 ARG A CA 1
ATOM 1302 C C . ARG A 1 179 ? 9.842 -2.615 -22.820 1.00 89.50 179 ARG A C 1
ATOM 1304 O O . ARG A 1 179 ? 9.077 -2.710 -21.867 1.00 89.50 179 ARG A O 1
ATOM 1311 N N . GLN A 1 180 ? 11.158 -2.441 -22.691 1.00 89.44 180 GLN A N 1
ATOM 1312 C CA . GLN A 1 180 ? 11.806 -2.390 -21.377 1.00 89.44 180 GLN A CA 1
ATOM 1313 C C . GLN A 1 180 ? 11.286 -1.217 -20.538 1.00 89.44 180 GLN A C 1
ATOM 1315 O O . GLN A 1 180 ? 10.953 -1.374 -19.367 1.00 89.44 180 GLN A O 1
ATOM 1320 N N . ARG A 1 181 ? 11.132 -0.035 -21.145 1.00 87.88 181 ARG A N 1
ATOM 1321 C CA . ARG A 1 181 ? 10.549 1.124 -20.457 1.00 87.88 181 ARG A CA 1
ATOM 1322 C C . ARG A 1 181 ? 9.109 0.867 -20.002 1.00 87.88 181 ARG A C 1
ATOM 1324 O O . ARG A 1 181 ? 8.753 1.252 -18.893 1.00 87.88 181 ARG A O 1
ATOM 1331 N N . ALA A 1 182 ? 8.289 0.226 -20.834 1.00 89.38 182 ALA A N 1
ATOM 1332 C CA . ALA A 1 182 ? 6.920 -0.132 -20.475 1.00 89.38 182 ALA A CA 1
ATOM 1333 C C . ALA A 1 182 ? 6.883 -1.118 -19.299 1.00 89.38 182 ALA A C 1
ATOM 1335 O O . ALA A 1 182 ? 6.114 -0.909 -18.364 1.00 89.38 182 ALA A O 1
ATOM 1336 N N . GLN A 1 183 ? 7.764 -2.122 -19.296 1.00 91.06 183 GLN A N 1
ATOM 1337 C CA . GLN A 1 183 ? 7.920 -3.063 -18.183 1.00 91.06 183 GLN A CA 1
ATOM 1338 C C . GLN A 1 183 ? 8.342 -2.355 -16.890 1.00 91.06 183 GLN A C 1
ATOM 1340 O O . GLN A 1 183 ? 7.713 -2.561 -15.856 1.00 91.06 183 GLN A O 1
ATOM 1345 N N . ASN A 1 184 ? 9.322 -1.450 -16.948 1.00 89.94 184 ASN A N 1
ATOM 1346 C CA . ASN A 1 184 ? 9.741 -0.663 -15.785 1.00 89.94 184 ASN A CA 1
ATOM 1347 C C . ASN A 1 184 ? 8.603 0.223 -15.248 1.00 89.94 184 ASN A C 1
ATOM 1349 O O . ASN A 1 184 ? 8.413 0.320 -14.037 1.00 89.94 184 ASN A O 1
ATOM 1353 N N . ALA A 1 185 ? 7.810 0.841 -16.131 1.00 89.31 185 ALA A N 1
ATOM 1354 C CA . ALA A 1 185 ? 6.648 1.635 -15.733 1.00 89.31 185 ALA A CA 1
ATOM 1355 C C . ALA A 1 185 ? 5.559 0.772 -15.069 1.00 89.31 185 ALA A C 1
ATOM 1357 O O . ALA A 1 185 ? 4.955 1.185 -14.081 1.00 89.31 185 ALA A O 1
ATOM 1358 N N . VAL A 1 186 ? 5.316 -0.443 -15.573 1.00 90.88 186 VAL A N 1
ATOM 1359 C CA . VAL A 1 186 ? 4.422 -1.423 -14.932 1.00 90.88 186 VAL A CA 1
ATOM 1360 C C . VAL A 1 186 ? 4.954 -1.821 -13.553 1.00 90.88 186 VAL A C 1
ATOM 1362 O O . VAL A 1 186 ? 4.206 -1.740 -12.580 1.00 90.88 186 VAL A O 1
ATOM 1365 N N . ALA A 1 187 ? 6.238 -2.173 -13.444 1.00 91.81 187 ALA A N 1
ATOM 1366 C CA . ALA A 1 187 ? 6.868 -2.557 -12.182 1.00 91.81 187 ALA A CA 1
ATOM 1367 C C . ALA A 1 187 ? 6.783 -1.433 -11.133 1.00 91.81 187 ALA A C 1
ATOM 1369 O O . ALA A 1 187 ? 6.416 -1.682 -9.987 1.00 91.81 187 ALA A O 1
ATOM 1370 N N . ALA A 1 188 ? 7.031 -0.180 -11.530 1.00 89.75 188 ALA A N 1
ATOM 1371 C CA . ALA A 1 188 ? 6.899 0.980 -10.648 1.00 89.75 188 ALA A CA 1
ATOM 1372 C C . ALA A 1 188 ? 5.455 1.200 -10.163 1.00 89.75 188 ALA A C 1
ATOM 1374 O O . ALA A 1 188 ? 5.241 1.486 -8.983 1.00 89.75 188 ALA A O 1
ATOM 1375 N N . ARG A 1 189 ? 4.454 1.038 -11.042 1.00 90.44 189 ARG A N 1
ATOM 1376 C CA . ARG A 1 189 ? 3.031 1.119 -10.660 1.00 90.44 189 ARG A CA 1
ATOM 1377 C C . ARG A 1 189 ? 2.648 0.020 -9.668 1.00 90.44 189 ARG A C 1
ATOM 1379 O O . ARG A 1 189 ? 2.003 0.315 -8.665 1.00 90.44 189 ARG A O 1
ATOM 1386 N N . GLN A 1 190 ? 3.080 -1.218 -9.919 1.00 92.69 190 GLN A N 1
ATOM 1387 C CA . GLN A 1 190 ? 2.851 -2.350 -9.013 1.00 92.69 190 GLN A CA 1
ATOM 1388 C C . GLN A 1 190 ? 3.486 -2.104 -7.641 1.00 92.69 190 GLN A C 1
ATOM 1390 O O . GLN A 1 190 ? 2.828 -2.283 -6.619 1.00 92.69 190 GLN A O 1
ATOM 1395 N N . LEU A 1 191 ? 4.739 -1.644 -7.609 1.00 92.81 191 LEU A N 1
ATOM 1396 C CA . LEU A 1 191 ? 5.433 -1.289 -6.373 1.00 92.81 191 LEU A CA 1
ATOM 1397 C C . LEU A 1 191 ? 4.671 -0.213 -5.586 1.00 92.81 191 LEU A C 1
ATOM 1399 O O . LEU A 1 191 ? 4.467 -0.373 -4.386 1.00 92.81 191 LEU A O 1
ATOM 1403 N N . ASN A 1 192 ? 4.221 0.856 -6.250 1.00 91.06 192 ASN A N 1
ATOM 1404 C CA . ASN A 1 192 ? 3.465 1.936 -5.613 1.00 91.06 192 ASN A CA 1
ATOM 1405 C C . ASN A 1 192 ? 2.161 1.422 -4.975 1.00 91.06 192 ASN A C 1
ATOM 1407 O O . ASN A 1 192 ? 1.954 1.600 -3.773 1.00 91.06 192 ASN A O 1
ATOM 1411 N N . GLY A 1 193 ? 1.329 0.709 -5.742 1.00 92.31 193 GLY A N 1
ATOM 1412 C CA . GLY A 1 193 ? 0.057 0.178 -5.243 1.00 92.31 193 GLY A CA 1
ATOM 1413 C C . GLY A 1 193 ? 0.230 -0.805 -4.081 1.00 92.31 193 GLY A C 1
ATOM 1414 O O . GLY A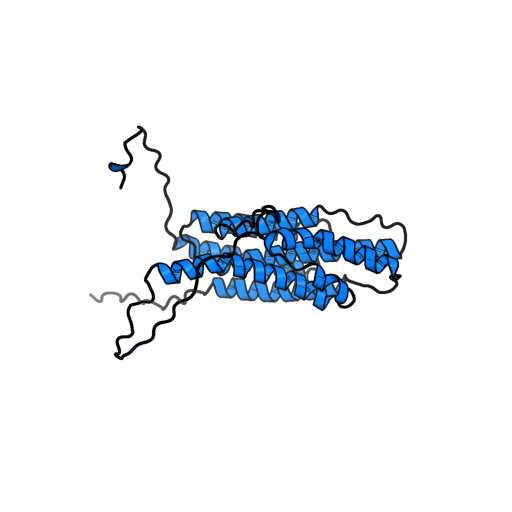 1 193 ? -0.505 -0.752 -3.092 1.00 92.31 193 GLY A O 1
ATOM 1415 N N . ARG A 1 194 ? 1.250 -1.665 -4.147 1.00 95.44 194 ARG A N 1
ATOM 1416 C CA . ARG A 1 194 ? 1.558 -2.634 -3.086 1.00 95.44 194 ARG A CA 1
ATOM 1417 C C . ARG A 1 194 ? 2.156 -1.978 -1.841 1.00 95.44 194 ARG A C 1
ATOM 1419 O O . ARG A 1 194 ? 1.785 -2.352 -0.732 1.00 95.44 194 ARG A O 1
ATOM 1426 N N . ALA A 1 195 ? 3.004 -0.962 -1.996 1.00 93.25 195 ALA A N 1
ATOM 1427 C CA . ALA A 1 195 ? 3.517 -0.176 -0.873 1.00 93.25 195 ALA A CA 1
ATOM 1428 C C . ALA A 1 195 ? 2.397 0.612 -0.166 1.00 93.25 195 ALA A C 1
ATOM 1430 O O . ALA A 1 195 ? 2.383 0.702 1.067 1.00 93.25 195 ALA A O 1
ATOM 1431 N N . ALA A 1 196 ? 1.415 1.119 -0.919 1.00 92.31 196 ALA A N 1
ATOM 1432 C CA . ALA A 1 19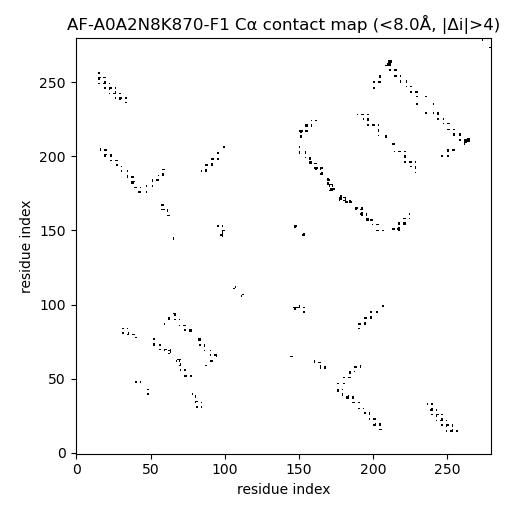6 ? 0.216 1.728 -0.352 1.00 92.31 196 ALA A CA 1
ATOM 1433 C C . ALA A 1 196 ? -0.604 0.710 0.462 1.00 92.31 196 ALA A C 1
ATOM 1435 O O . ALA A 1 196 ? -0.987 1.010 1.593 1.00 92.31 196 ALA A O 1
ATOM 1436 N N . ALA A 1 197 ? -0.814 -0.505 -0.063 1.00 95.94 197 ALA A N 1
ATOM 1437 C CA . ALA A 1 197 ? -1.518 -1.585 0.638 1.00 95.94 197 ALA A CA 1
ATOM 1438 C C . ALA A 1 197 ? -0.803 -2.007 1.935 1.00 95.94 197 ALA A C 1
ATOM 1440 O O . ALA A 1 197 ? -1.434 -2.097 2.990 1.00 95.94 197 ALA A O 1
ATOM 1441 N N . LEU A 1 198 ? 0.521 -2.186 1.874 1.00 96.50 198 LEU A N 1
ATOM 1442 C CA . LEU A 1 198 ? 1.379 -2.466 3.028 1.00 96.50 198 LEU A CA 1
ATOM 1443 C C . LEU A 1 198 ? 1.208 -1.401 4.120 1.00 96.50 198 LEU A C 1
ATOM 1445 O O . LEU A 1 198 ? 1.009 -1.706 5.297 1.00 96.50 198 LEU A O 1
ATOM 1449 N N . THR A 1 199 ? 1.256 -0.133 3.719 1.00 93.75 199 THR A N 1
ATOM 1450 C CA . THR A 1 199 ? 1.169 1.000 4.643 1.00 93.75 199 THR A CA 1
ATOM 1451 C C . THR A 1 199 ? -0.225 1.140 5.233 1.00 93.75 199 THR A C 1
ATOM 1453 O O . THR A 1 199 ? -0.347 1.412 6.424 1.00 93.75 199 THR A O 1
ATOM 1456 N N . ALA A 1 200 ? -1.273 0.912 4.441 1.00 93.69 200 ALA A N 1
ATOM 1457 C CA . ALA A 1 200 ? -2.653 0.927 4.910 1.00 93.69 200 ALA A CA 1
ATOM 1458 C C . ALA A 1 200 ? -2.910 -0.192 5.933 1.00 93.69 200 ALA A C 1
ATOM 1460 O O . ALA A 1 200 ? -3.549 0.049 6.956 1.00 93.69 200 ALA A O 1
ATOM 1461 N N . ALA A 1 201 ? -2.354 -1.388 5.711 1.00 96.88 201 ALA A N 1
ATOM 1462 C CA . ALA A 1 201 ? -2.431 -2.494 6.664 1.00 96.88 201 ALA A CA 1
ATOM 1463 C C . ALA A 1 201 ? -1.736 -2.159 7.992 1.00 96.88 201 ALA A C 1
ATOM 1465 O O . ALA A 1 201 ? -2.343 -2.303 9.054 1.00 96.88 201 ALA A O 1
ATOM 1466 N N . ARG A 1 202 ? -0.503 -1.634 7.936 1.00 95.69 202 ARG A N 1
ATOM 1467 C CA . ARG A 1 202 ? 0.234 -1.185 9.131 1.00 95.69 202 ARG A CA 1
ATOM 1468 C C . ARG A 1 202 ? -0.486 -0.050 9.857 1.00 95.69 202 ARG A C 1
ATOM 1470 O O . ARG A 1 202 ? -0.633 -0.108 11.070 1.00 95.69 202 ARG A O 1
ATOM 1477 N N . LEU A 1 203 ? -0.978 0.950 9.123 1.00 93.00 203 LEU A N 1
ATOM 1478 C CA . LEU A 1 203 ? -1.761 2.053 9.682 1.00 93.00 203 LEU A CA 1
ATOM 1479 C C . LEU A 1 203 ? -2.979 1.521 10.441 1.00 93.00 203 LEU A C 1
ATOM 1481 O O . LEU A 1 203 ? -3.207 1.925 11.576 1.00 93.00 203 LEU A O 1
ATOM 1485 N N . VAL A 1 204 ? -3.744 0.604 9.841 1.00 94.06 204 VAL A N 1
ATOM 1486 C CA . VAL A 1 204 ? -4.928 0.035 10.491 1.00 94.06 204 VAL A CA 1
ATOM 1487 C C . VAL A 1 204 ? -4.560 -0.731 11.755 1.00 94.06 204 VAL A C 1
ATOM 1489 O O . VAL A 1 204 ? -5.224 -0.541 12.775 1.00 94.06 204 VAL A O 1
ATOM 1492 N N . ALA A 1 205 ? -3.522 -1.568 11.709 1.00 94.69 205 ALA A N 1
ATOM 1493 C CA . ALA A 1 205 ? -3.072 -2.351 12.857 1.00 94.69 205 ALA A CA 1
ATOM 1494 C C . ALA A 1 205 ? -2.562 -1.470 14.005 1.00 94.69 205 ALA A C 1
ATOM 1496 O O . ALA A 1 205 ? -2.926 -1.710 15.149 1.00 94.69 205 ALA A O 1
ATOM 1497 N N . GLU A 1 206 ? -1.782 -0.430 13.710 1.00 92.75 206 GLU A N 1
ATOM 1498 C CA . GLU A 1 206 ? -1.163 0.452 14.712 1.00 92.75 206 GLU A CA 1
ATOM 1499 C C . GLU A 1 206 ? -2.103 1.542 15.245 1.00 92.75 206 GLU A C 1
ATOM 1501 O O . GLU A 1 206 ? -1.796 2.181 16.247 1.00 92.75 206 GLU A O 1
ATOM 1506 N N . THR A 1 207 ? -3.232 1.792 14.579 1.00 89.56 207 THR A N 1
ATOM 1507 C CA . THR A 1 207 ? -4.200 2.794 15.036 1.00 89.56 207 THR A CA 1
ATOM 1508 C C . THR A 1 207 ? -5.047 2.247 16.178 1.00 89.56 207 THR A C 1
ATOM 1510 O O . THR A 1 207 ? -5.727 1.228 16.019 1.00 89.56 207 THR A O 1
ATOM 1513 N N . ASP A 1 208 ? -5.086 2.992 17.282 1.00 87.44 208 ASP A N 1
ATOM 1514 C CA . ASP A 1 208 ? -6.083 2.834 18.336 1.00 87.44 208 ASP A CA 1
ATOM 1515 C C . ASP A 1 208 ? -7.375 3.551 17.939 1.00 87.44 208 ASP A C 1
ATOM 1517 O O . ASP A 1 208 ? -7.440 4.776 17.817 1.00 87.44 208 ASP A O 1
ATOM 1521 N N . TRP A 1 209 ? -8.418 2.769 17.680 1.00 86.75 209 TRP A N 1
ATOM 1522 C CA . TRP A 1 209 ? -9.664 3.283 17.126 1.00 86.75 209 TRP A CA 1
ATOM 1523 C C . TRP A 1 209 ? -10.598 3.801 18.224 1.00 86.75 209 TRP A C 1
ATOM 1525 O O . TRP A 1 209 ? -10.883 3.068 19.170 1.00 86.75 209 TRP A O 1
ATOM 1535 N N . PRO A 1 210 ? -11.165 5.013 18.088 1.00 83.94 210 PRO A N 1
ATOM 1536 C CA . PRO A 1 210 ? -12.102 5.542 19.079 1.00 83.94 210 PRO A CA 1
ATOM 1537 C C . PRO A 1 210 ? -13.484 4.877 18.990 1.00 83.94 210 PRO A C 1
ATOM 1539 O O . PRO A 1 210 ? -14.237 4.870 19.962 1.00 83.94 210 PRO A O 1
ATOM 1542 N N . SER A 1 211 ? -13.842 4.321 17.827 1.00 86.50 211 SER A N 1
ATOM 1543 C CA . SER A 1 211 ? -15.124 3.655 17.606 1.00 86.50 211 SER A CA 1
ATOM 1544 C C . SER A 1 211 ? -15.018 2.485 16.636 1.00 86.50 211 SER A C 1
ATOM 1546 O O . SER A 1 211 ? -14.157 2.449 15.751 1.00 86.50 211 SER A O 1
ATOM 1548 N N . ARG A 1 212 ? -15.957 1.540 16.760 1.00 89.06 212 ARG A N 1
ATOM 1549 C CA . ARG A 1 212 ? -16.074 0.405 15.835 1.00 89.06 212 ARG A CA 1
ATOM 1550 C C . ARG A 1 212 ? -16.303 0.859 14.392 1.00 89.06 212 ARG A C 1
ATOM 1552 O O . ARG A 1 212 ? -15.773 0.246 13.471 1.00 89.06 212 ARG A O 1
ATOM 1559 N N . GLN A 1 213 ? -17.091 1.915 14.191 1.00 89.88 213 GLN A N 1
ATOM 1560 C CA . GLN A 1 213 ? -17.417 2.427 12.860 1.00 89.88 213 GLN A CA 1
ATOM 1561 C C . GLN A 1 213 ? -16.184 2.967 12.131 1.00 89.88 213 GLN A C 1
ATOM 1563 O O . GLN A 1 213 ? -16.018 2.692 10.945 1.00 89.88 213 GLN A O 1
ATOM 1568 N N . GLU A 1 214 ? -15.306 3.691 12.827 1.00 87.75 214 GLU A N 1
ATOM 1569 C CA . GLU A 1 214 ? -14.066 4.200 12.231 1.00 87.75 214 GLU A CA 1
ATOM 1570 C C . GLU A 1 214 ? -13.094 3.070 11.887 1.00 87.75 214 GLU A C 1
ATOM 1572 O O . GLU A 1 214 ? -12.586 3.030 10.765 1.00 87.75 214 GLU A O 1
ATOM 1577 N N . ALA A 1 215 ? -12.918 2.108 12.802 1.00 90.81 215 ALA A N 1
ATOM 1578 C CA . ALA A 1 215 ? -12.108 0.916 12.552 1.00 90.81 215 ALA A CA 1
ATOM 1579 C C . ALA A 1 215 ? -12.604 0.144 11.323 1.00 90.81 215 ALA A C 1
ATOM 1581 O O . ALA A 1 215 ? -11.821 -0.253 10.462 1.00 90.81 215 ALA A O 1
ATOM 1582 N N . GLN A 1 216 ? -13.924 -0.037 11.214 1.00 92.88 216 GLN A N 1
ATOM 1583 C CA . GLN A 1 216 ? -14.535 -0.730 10.088 1.00 92.88 216 GLN A CA 1
ATOM 1584 C C . GLN A 1 216 ? -14.377 0.049 8.777 1.00 92.88 216 GLN A C 1
ATOM 1586 O O . GLN A 1 216 ? -14.080 -0.565 7.757 1.00 92.88 216 GLN A O 1
ATOM 1591 N N . ALA A 1 217 ? -14.554 1.373 8.787 1.00 91.19 217 ALA A N 1
ATOM 1592 C CA . ALA A 1 217 ? -14.408 2.197 7.589 1.00 91.19 217 ALA A CA 1
ATOM 1593 C C . ALA A 1 217 ? -12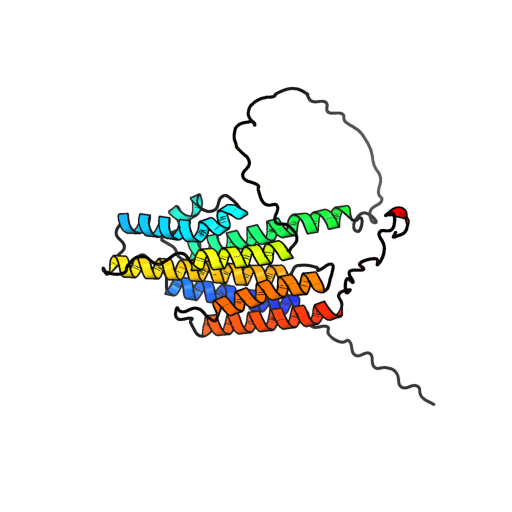.973 2.150 7.041 1.00 91.19 217 ALA A C 1
ATOM 1595 O O . ALA A 1 217 ? -12.775 1.871 5.860 1.00 91.19 217 ALA A O 1
ATOM 1596 N N . ALA A 1 218 ? -11.970 2.346 7.902 1.00 91.25 218 ALA A N 1
ATOM 1597 C CA . ALA A 1 218 ? -10.570 2.237 7.498 1.00 91.25 218 ALA A CA 1
ATOM 1598 C C . ALA A 1 218 ? -10.207 0.809 7.070 1.00 91.25 218 ALA A C 1
ATOM 1600 O O . ALA A 1 218 ? -9.524 0.612 6.069 1.00 91.25 218 ALA A O 1
ATOM 1601 N N . GLY A 1 219 ? -10.710 -0.194 7.793 1.00 94.94 219 GLY A N 1
ATOM 1602 C CA . GLY A 1 219 ? -10.527 -1.597 7.451 1.00 94.94 219 GLY A CA 1
ATOM 1603 C C . GLY A 1 219 ? -11.094 -1.965 6.081 1.00 94.94 219 GLY A C 1
ATOM 1604 O O . GLY A 1 219 ? -10.444 -2.684 5.329 1.00 94.94 219 GLY A O 1
ATOM 1605 N N . GLN A 1 220 ? -12.271 -1.449 5.725 1.00 96.25 220 GLN A N 1
ATOM 1606 C CA . GLN A 1 220 ? -12.872 -1.648 4.404 1.00 96.25 220 GLN A CA 1
ATOM 1607 C C . GLN A 1 220 ? -12.027 -1.026 3.291 1.00 96.25 220 GLN A C 1
ATOM 1609 O O . GLN A 1 220 ? -11.787 -1.694 2.287 1.00 96.25 220 GLN A O 1
ATOM 1614 N N . ASP A 1 221 ? -11.548 0.208 3.474 1.00 95.00 221 ASP A N 1
ATOM 1615 C CA . ASP A 1 221 ? -10.684 0.872 2.491 1.00 95.00 221 ASP A CA 1
ATOM 1616 C C . ASP A 1 221 ? -9.356 0.103 2.311 1.00 95.00 221 ASP A C 1
ATOM 1618 O O . ASP A 1 221 ? -8.930 -0.135 1.179 1.00 95.00 221 ASP A O 1
ATOM 1622 N N . THR A 1 222 ? -8.751 -0.383 3.402 1.00 96.06 222 THR A N 1
ATOM 1623 C CA . THR A 1 222 ? -7.532 -1.211 3.366 1.00 96.06 222 THR A CA 1
ATOM 1624 C C . THR A 1 222 ? -7.757 -2.568 2.696 1.00 96.06 222 THR A C 1
ATOM 1626 O O . THR A 1 222 ? -6.960 -2.972 1.851 1.00 96.06 222 THR A O 1
ATOM 1629 N N . LEU A 1 223 ? -8.832 -3.285 3.036 1.00 97.69 223 LEU A N 1
ATOM 1630 C CA . LEU A 1 223 ? -9.134 -4.588 2.433 1.00 97.69 223 LEU A CA 1
ATOM 1631 C C . LEU A 1 223 ? -9.467 -4.454 0.944 1.00 97.69 223 LEU A C 1
ATOM 1633 O O . LEU A 1 223 ? -8.993 -5.262 0.152 1.00 97.69 223 LEU A O 1
ATOM 1637 N N . ALA A 1 224 ? -10.208 -3.413 0.554 1.00 96.44 224 ALA A N 1
ATOM 1638 C CA . ALA A 1 224 ? -10.475 -3.118 -0.851 1.00 96.44 224 ALA A CA 1
ATOM 1639 C C . ALA A 1 224 ? -9.180 -2.840 -1.627 1.00 96.44 224 ALA A C 1
ATOM 1641 O O . ALA A 1 224 ? -9.024 -3.309 -2.752 1.00 96.44 224 ALA A O 1
ATOM 1642 N N . LEU A 1 225 ? -8.232 -2.121 -1.017 1.00 95.12 225 LEU A N 1
ATOM 1643 C CA . LEU A 1 225 ? -6.925 -1.873 -1.617 1.00 95.12 225 LEU A CA 1
ATOM 1644 C C . LEU A 1 225 ? -6.117 -3.170 -1.791 1.00 95.12 225 LEU A C 1
ATOM 1646 O O . LEU A 1 225 ? -5.553 -3.389 -2.861 1.00 95.12 225 LEU A O 1
ATOM 1650 N N . ILE A 1 226 ? -6.088 -4.052 -0.786 1.00 97.19 226 ILE A N 1
ATOM 1651 C CA . ILE A 1 226 ? -5.429 -5.367 -0.887 1.00 97.19 226 ILE A CA 1
ATOM 1652 C C . ILE A 1 226 ? -6.084 -6.221 -1.984 1.00 97.19 226 ILE A C 1
ATOM 1654 O O . ILE A 1 226 ? -5.382 -6.799 -2.813 1.00 97.19 226 ILE A O 1
ATOM 1658 N N . ASP A 1 227 ? -7.418 -6.253 -2.035 1.00 97.31 227 ASP A N 1
ATOM 1659 C CA . ASP A 1 227 ? -8.178 -6.990 -3.049 1.00 97.31 227 ASP A CA 1
ATOM 1660 C C . ASP A 1 227 ? -7.886 -6.464 -4.465 1.00 97.31 227 ASP A C 1
ATOM 1662 O O . ASP A 1 227 ? -7.667 -7.254 -5.384 1.00 97.31 227 ASP A O 1
ATOM 1666 N N . ALA A 1 228 ? -7.768 -5.144 -4.637 1.00 94.75 228 ALA A N 1
ATOM 1667 C CA . ALA A 1 228 ? -7.367 -4.537 -5.904 1.00 94.75 228 ALA A CA 1
ATOM 1668 C C . ALA A 1 228 ? -5.946 -4.945 -6.332 1.00 94.75 228 ALA A C 1
ATOM 1670 O O . ALA A 1 228 ? -5.709 -5.179 -7.515 1.00 94.75 228 ALA A O 1
ATOM 1671 N N . GLN A 1 229 ? -5.007 -5.086 -5.386 1.00 95.56 229 GLN A N 1
ATOM 1672 C CA . GLN A 1 229 ? -3.651 -5.564 -5.688 1.00 95.56 229 GLN A CA 1
ATOM 1673 C C . GLN A 1 229 ? -3.595 -7.057 -6.037 1.00 95.56 229 GLN A C 1
ATOM 1675 O O . GLN A 1 229 ? -2.640 -7.479 -6.681 1.00 95.56 229 GLN A O 1
ATOM 1680 N N . MET A 1 230 ? -4.592 -7.855 -5.640 1.00 95.69 230 MET A N 1
ATOM 1681 C CA . MET A 1 230 ? -4.716 -9.261 -6.051 1.00 95.69 230 MET A CA 1
ATOM 1682 C C . MET A 1 230 ? -5.413 -9.428 -7.407 1.00 95.69 230 MET A C 1
ATOM 1684 O O . MET A 1 230 ? -5.202 -10.434 -8.078 1.00 95.69 230 MET A O 1
ATOM 1688 N N . ALA A 1 231 ? -6.247 -8.465 -7.806 1.00 93.25 231 ALA A N 1
ATOM 1689 C CA . ALA A 1 231 ? -7.051 -8.505 -9.026 1.00 93.25 231 ALA A CA 1
ATOM 1690 C C . ALA A 1 231 ? -6.428 -7.714 -10.193 1.00 93.25 231 ALA A C 1
ATOM 1692 O O . ALA A 1 231 ? -7.148 -7.211 -11.057 1.00 93.25 231 ALA A O 1
ATOM 1693 N N . THR A 1 232 ? -5.100 -7.562 -10.221 1.00 88.12 232 THR A N 1
ATOM 1694 C CA . THR A 1 232 ? -4.425 -6.805 -11.284 1.00 88.12 232 THR A CA 1
ATOM 1695 C C . THR A 1 232 ? -4.435 -7.563 -12.608 1.00 88.12 232 THR A C 1
ATOM 1697 O O . THR A 1 232 ? -4.279 -8.779 -12.630 1.00 88.12 232 THR A O 1
ATOM 1700 N N . GLU A 1 233 ? -4.544 -6.837 -13.724 1.00 85.75 233 GLU A N 1
ATOM 1701 C CA . GLU A 1 233 ? -4.440 -7.419 -15.075 1.00 85.75 233 GLU A CA 1
ATOM 1702 C C . GLU A 1 233 ? -3.059 -8.035 -15.341 1.00 85.75 233 GLU A C 1
ATOM 1704 O O . GLU A 1 233 ? -2.923 -9.011 -16.076 1.00 85.75 233 GLU A O 1
ATOM 1709 N N . GLU A 1 234 ? -2.030 -7.451 -14.733 1.00 87.94 234 GLU A N 1
ATOM 1710 C CA . GLU A 1 234 ? -0.648 -7.874 -14.898 1.00 87.94 234 GLU A CA 1
ATOM 1711 C C . GLU A 1 234 ? -0.329 -9.110 -14.043 1.00 87.94 234 GLU A C 1
ATOM 1713 O O . GLU A 1 234 ? -0.806 -9.201 -12.906 1.00 87.94 234 GLU A O 1
ATOM 1718 N N . PRO A 1 235 ? 0.538 -10.024 -14.523 1.00 88.06 235 PRO A N 1
ATOM 1719 C CA . PRO A 1 235 ? 0.928 -11.208 -13.770 1.00 88.06 235 PRO A CA 1
ATOM 1720 C C . PRO A 1 235 ? 1.522 -10.874 -12.395 1.00 88.06 235 PRO A C 1
ATOM 1722 O O . PRO A 1 235 ? 2.482 -10.100 -12.256 1.00 88.06 235 PRO A O 1
ATOM 1725 N N . ILE A 1 236 ? 0.964 -11.516 -11.373 1.00 93.06 236 ILE A N 1
ATOM 1726 C CA . ILE A 1 236 ? 1.457 -11.498 -9.996 1.00 93.06 236 ILE A CA 1
ATOM 1727 C C . ILE A 1 236 ? 2.207 -12.810 -9.763 1.00 93.06 236 ILE A C 1
ATOM 1729 O O . ILE A 1 236 ? 1.734 -13.870 -10.164 1.00 93.06 236 ILE A O 1
ATOM 1733 N N . SER A 1 237 ? 3.377 -12.745 -9.130 1.00 94.19 237 SER A N 1
ATOM 1734 C CA . SER A 1 237 ? 4.094 -13.945 -8.704 1.00 94.19 237 SER A CA 1
ATOM 1735 C C . SER A 1 237 ? 3.351 -14.646 -7.561 1.00 94.19 237 SER A C 1
ATOM 1737 O O . SER A 1 237 ? 2.779 -13.993 -6.686 1.00 94.19 237 SER A O 1
ATOM 1739 N N . ASP A 1 238 ? 3.391 -15.981 -7.531 1.00 96.19 238 ASP A N 1
ATOM 1740 C CA . ASP A 1 238 ? 2.701 -16.783 -6.507 1.00 96.19 238 ASP A CA 1
ATOM 1741 C C . ASP A 1 238 ? 3.113 -16.392 -5.080 1.00 96.19 238 ASP A C 1
ATOM 1743 O O . ASP A 1 238 ? 2.289 -16.387 -4.166 1.00 96.19 238 ASP A O 1
ATOM 1747 N N . VAL A 1 239 ? 4.383 -16.013 -4.898 1.00 97.25 239 VAL A N 1
ATOM 1748 C CA . VAL A 1 239 ? 4.929 -15.551 -3.614 1.00 97.25 239 VAL A CA 1
ATOM 1749 C C . VAL A 1 239 ? 4.243 -14.260 -3.162 1.00 97.25 239 VAL A C 1
ATOM 1751 O O . VAL A 1 239 ? 3.758 -14.189 -2.033 1.00 97.25 239 VAL A O 1
ATOM 1754 N N . VAL A 1 240 ? 4.141 -13.260 -4.044 1.00 96.88 240 VAL A N 1
ATOM 1755 C CA . VAL A 1 240 ? 3.475 -11.987 -3.731 1.00 96.88 240 VAL A CA 1
ATOM 1756 C C . VAL A 1 240 ? 1.978 -12.190 -3.514 1.00 96.88 240 VAL A C 1
ATOM 1758 O O . VAL A 1 240 ? 1.410 -11.617 -2.585 1.00 96.88 240 VAL A O 1
ATOM 1761 N N . TYR A 1 241 ? 1.331 -13.022 -4.333 1.00 97.62 241 TYR A N 1
ATOM 1762 C CA . TYR A 1 241 ? -0.084 -13.343 -4.159 1.00 97.62 241 TYR A CA 1
ATOM 1763 C C . TYR A 1 241 ? -0.339 -14.020 -2.805 1.00 97.62 241 TYR A C 1
ATOM 1765 O O . TYR A 1 241 ? -1.224 -13.605 -2.056 1.00 97.62 241 TYR A O 1
ATOM 1773 N N . GLY A 1 242 ? 0.479 -15.012 -2.443 1.00 98.19 242 GLY A N 1
ATOM 1774 C CA . GLY A 1 242 ? 0.411 -15.676 -1.142 1.00 98.19 242 GLY A CA 1
ATOM 1775 C C . GLY A 1 242 ? 0.603 -14.704 0.025 1.00 98.19 242 GLY A C 1
ATOM 1776 O O . GLY A 1 242 ? -0.149 -14.759 1.000 1.00 98.19 242 GLY A O 1
ATOM 1777 N N . ALA A 1 243 ? 1.547 -13.767 -0.095 1.00 98.25 243 ALA A N 1
ATOM 1778 C CA . ALA A 1 243 ? 1.776 -12.736 0.912 1.00 98.25 243 ALA A CA 1
ATOM 1779 C C . ALA A 1 243 ? 0.598 -11.748 1.038 1.00 98.25 243 ALA A C 1
ATOM 1781 O O . ALA A 1 243 ? 0.212 -11.407 2.156 1.00 98.25 243 ALA A O 1
ATOM 1782 N N . LEU A 1 244 ? -0.037 -11.347 -0.071 1.00 98.12 244 LEU A N 1
ATOM 1783 C CA . LEU A 1 244 ? -1.260 -10.528 -0.059 1.00 98.12 244 LEU A CA 1
ATOM 1784 C C . LEU A 1 244 ? -2.424 -11.245 0.634 1.00 98.12 244 LEU A C 1
ATOM 1786 O O . LEU A 1 244 ? -3.120 -10.642 1.452 1.00 98.12 244 LEU A O 1
ATOM 1790 N N . VAL A 1 245 ? -2.620 -12.536 0.351 1.00 98.50 245 VAL A N 1
ATOM 1791 C CA . VAL A 1 245 ? -3.656 -13.354 1.000 1.00 98.50 245 VAL A CA 1
ATOM 1792 C C . VAL A 1 245 ? -3.407 -13.455 2.507 1.00 98.50 245 VAL A C 1
ATOM 1794 O O . VAL A 1 245 ? -4.343 -13.283 3.294 1.00 98.50 245 VAL A O 1
ATOM 1797 N N . ALA A 1 246 ? -2.157 -13.681 2.922 1.00 98.38 246 ALA A N 1
ATOM 1798 C CA . ALA A 1 246 ? -1.778 -13.719 4.332 1.00 98.38 246 ALA A CA 1
ATOM 1799 C C . ALA A 1 246 ? -2.014 -12.366 5.024 1.00 98.38 246 ALA A C 1
ATOM 1801 O O . ALA A 1 246 ? -2.631 -12.321 6.091 1.00 98.38 246 ALA A O 1
ATOM 1802 N N . LEU A 1 247 ? -1.609 -11.260 4.390 1.00 98.44 247 LEU A N 1
ATOM 1803 C CA . LEU A 1 247 ? -1.835 -9.907 4.900 1.00 98.44 247 LEU A CA 1
ATOM 1804 C C . LEU A 1 247 ? -3.329 -9.605 5.057 1.00 98.44 247 LEU A C 1
ATOM 1806 O O . LEU A 1 247 ? -3.762 -9.120 6.102 1.00 98.44 247 LEU A O 1
ATOM 1810 N N . ARG A 1 248 ? -4.139 -9.946 4.050 1.00 98.38 248 ARG A N 1
ATOM 1811 C CA . ARG A 1 248 ? -5.597 -9.795 4.090 1.00 98.38 248 ARG A CA 1
ATOM 1812 C C . ARG A 1 248 ? -6.221 -10.560 5.254 1.00 98.38 248 ARG A C 1
ATOM 1814 O O . ARG A 1 248 ? -7.098 -10.031 5.945 1.00 98.38 248 ARG A O 1
ATOM 1821 N N . ALA A 1 249 ? -5.800 -11.809 5.450 1.00 98.19 249 ALA A N 1
ATOM 1822 C CA . ALA A 1 249 ? -6.289 -12.661 6.525 1.00 98.19 249 ALA A CA 1
ATOM 1823 C C . ALA A 1 249 ? -5.935 -12.075 7.898 1.00 98.19 249 ALA A C 1
ATOM 1825 O O . ALA A 1 249 ? -6.827 -11.948 8.738 1.00 98.19 249 ALA A O 1
ATOM 1826 N N . ALA A 1 250 ? -4.685 -11.640 8.086 1.00 98.12 250 ALA A N 1
ATOM 1827 C CA . ALA A 1 250 ? -4.222 -11.021 9.324 1.00 98.12 250 ALA A CA 1
ATOM 1828 C C . ALA A 1 250 ? -4.996 -9.731 9.642 1.00 98.12 250 ALA A C 1
ATOM 1830 O O . ALA A 1 250 ? -5.533 -9.593 10.738 1.00 98.12 250 ALA A O 1
ATOM 1831 N N . VAL A 1 251 ? -5.149 -8.821 8.669 1.00 97.38 251 VAL A N 1
ATOM 1832 C CA . VAL A 1 251 ? -5.913 -7.569 8.851 1.00 97.38 251 VAL A CA 1
ATOM 1833 C C . VAL A 1 251 ? -7.371 -7.861 9.214 1.00 97.38 251 VAL A C 1
ATOM 1835 O O . VAL A 1 251 ? -7.938 -7.223 10.098 1.00 97.38 251 VAL A O 1
ATOM 1838 N N . THR A 1 252 ? -7.989 -8.851 8.566 1.00 97.56 252 THR A N 1
ATOM 1839 C CA . THR A 1 252 ? -9.374 -9.246 8.867 1.00 97.56 252 THR A CA 1
ATOM 1840 C C . THR A 1 252 ? -9.505 -9.836 10.274 1.00 97.56 252 THR A C 1
ATOM 1842 O O . THR A 1 252 ? -10.478 -9.542 10.974 1.00 97.56 252 THR A O 1
ATOM 1845 N N . ALA A 1 253 ? -8.553 -10.677 10.688 1.00 96.25 253 ALA A N 1
ATOM 1846 C CA . ALA A 1 253 ? -8.532 -11.291 12.012 1.00 96.25 253 ALA A CA 1
ATOM 1847 C C . ALA A 1 253 ? -8.367 -10.232 13.109 1.00 96.25 253 ALA A C 1
ATOM 1849 O O . ALA A 1 253 ? -9.158 -10.204 14.053 1.00 96.25 253 ALA A O 1
ATOM 1850 N N . ASP A 1 254 ? -7.422 -9.314 12.924 1.00 95.69 254 ASP A N 1
ATOM 1851 C CA . ASP A 1 254 ? -7.165 -8.208 13.837 1.00 95.69 254 ASP A CA 1
ATOM 1852 C C . ASP A 1 254 ? -8.364 -7.259 13.974 1.00 95.69 254 ASP A C 1
ATOM 1854 O O . ASP A 1 254 ? -8.827 -6.987 15.084 1.00 95.69 254 ASP A O 1
ATOM 1858 N N . LEU A 1 255 ? -8.953 -6.823 12.857 1.00 94.25 255 LEU A N 1
ATOM 1859 C CA . LEU A 1 255 ? -10.153 -5.985 12.886 1.00 94.25 255 LEU A CA 1
ATOM 1860 C C . LEU A 1 255 ? -11.320 -6.681 13.585 1.00 94.25 255 LEU A C 1
ATOM 1862 O O . LEU A 1 255 ? -12.047 -6.038 14.339 1.00 94.25 255 LEU A O 1
ATOM 1866 N N . ARG A 1 256 ? -11.511 -7.989 13.368 1.00 93.38 256 ARG A N 1
ATOM 1867 C CA . ARG A 1 256 ? -12.568 -8.752 14.043 1.00 93.38 256 ARG A CA 1
ATOM 1868 C C . ARG A 1 256 ? -12.315 -8.839 15.547 1.00 93.38 256 ARG A C 1
ATOM 1870 O O . ARG A 1 256 ? -13.257 -8.635 16.309 1.00 93.38 256 ARG A O 1
ATOM 1877 N N . ALA A 1 257 ? -11.082 -9.121 15.963 1.00 91.69 257 ALA A N 1
ATOM 1878 C CA . ALA A 1 257 ? -10.712 -9.206 17.372 1.00 91.69 257 ALA A CA 1
ATOM 1879 C C . ALA A 1 257 ? -10.929 -7.863 18.086 1.00 91.69 257 ALA A C 1
ATOM 1881 O O . ALA A 1 257 ? -11.600 -7.809 19.118 1.00 91.69 257 ALA A O 1
ATOM 1882 N N . ARG A 1 258 ? -10.460 -6.757 17.492 1.00 88.56 258 ARG A N 1
ATOM 1883 C CA . ARG A 1 258 ? -10.580 -5.415 18.082 1.00 88.56 258 ARG A CA 1
ATOM 1884 C C . ARG A 1 258 ? -11.999 -4.857 18.015 1.00 88.56 258 ARG A C 1
ATOM 1886 O O . ARG A 1 258 ? -12.461 -4.253 18.980 1.00 88.56 258 ARG A O 1
ATOM 1893 N N . ALA A 1 259 ? -12.748 -5.104 16.939 1.00 85.31 259 ALA A N 1
ATOM 1894 C CA . ALA A 1 259 ? -14.116 -4.597 16.791 1.00 85.31 259 ALA A CA 1
ATOM 1895 C C . ALA A 1 259 ? -15.068 -5.062 17.905 1.00 85.31 259 ALA A C 1
ATOM 1897 O O . ALA A 1 259 ? -15.991 -4.321 18.254 1.00 85.31 259 ALA A O 1
ATOM 1898 N N . VAL A 1 260 ? -14.849 -6.252 18.477 1.00 85.75 260 VAL A N 1
ATOM 1899 C CA . VAL A 1 260 ? -15.638 -6.761 19.612 1.00 85.75 260 VAL A CA 1
ATOM 1900 C C . VAL A 1 260 ? -15.443 -5.896 20.861 1.00 85.75 260 VAL A C 1
ATOM 1902 O O . VAL A 1 260 ? -16.409 -5.651 21.579 1.00 85.75 260 VAL A O 1
ATOM 1905 N N . ALA A 1 261 ? -14.231 -5.384 21.085 1.00 84.38 261 ALA A N 1
ATOM 1906 C CA . ALA A 1 261 ? -13.892 -4.558 22.242 1.00 84.38 261 ALA A CA 1
ATOM 1907 C C . ALA A 1 261 ? -14.275 -3.074 22.079 1.00 84.38 261 ALA A C 1
ATOM 1909 O O . ALA A 1 261 ? -14.375 -2.352 23.069 1.00 84.38 261 ALA A O 1
ATOM 1910 N N . LEU A 1 262 ? -14.496 -2.607 20.844 1.00 88.50 262 LEU A N 1
ATOM 1911 C CA . LEU A 1 262 ? -14.753 -1.194 20.566 1.00 88.50 262 LEU A CA 1
ATOM 1912 C C . LEU A 1 262 ? -16.209 -0.781 20.839 1.00 88.50 262 LEU A C 1
ATOM 1914 O O . LEU A 1 262 ? -17.139 -1.516 20.471 1.00 88.50 262 LEU A O 1
ATOM 1918 N N . PRO A 1 263 ? -16.431 0.426 21.400 1.00 85.31 263 PRO A N 1
ATOM 1919 C CA . PRO A 1 263 ? -17.766 0.976 21.576 1.00 85.31 263 PRO A CA 1
ATOM 1920 C C . PRO A 1 263 ? -18.413 1.269 20.217 1.00 85.31 263 PRO A C 1
ATOM 1922 O O . PRO A 1 263 ? -17.764 1.692 19.254 1.00 85.31 263 PRO A O 1
ATOM 1925 N N . GLY A 1 264 ? -19.723 1.033 20.139 1.00 81.50 264 GLY A N 1
ATOM 1926 C CA . GLY A 1 264 ? -20.529 1.422 18.989 1.00 81.50 264 GLY A CA 1
ATOM 1927 C C . GLY A 1 264 ? -21.056 2.839 19.169 1.00 81.50 264 GLY A C 1
ATOM 1928 O O . GLY A 1 264 ? -21.733 3.121 20.154 1.00 81.50 264 GLY A O 1
ATOM 1929 N N . LEU A 1 265 ? -20.798 3.720 18.204 1.00 82.00 265 LEU A N 1
ATOM 1930 C CA . LEU A 1 265 ? -21.466 5.018 18.153 1.00 82.00 265 LEU A CA 1
ATOM 1931 C C . LEU A 1 265 ? -22.893 4.846 17.625 1.00 82.00 265 LEU A C 1
ATOM 1933 O O . LEU A 1 265 ? -23.118 4.133 16.647 1.00 82.00 265 LEU A O 1
ATOM 1937 N N . THR A 1 266 ? -23.859 5.500 18.264 1.00 77.25 266 THR A N 1
ATOM 1938 C CA . THR A 1 266 ? -25.234 5.595 17.762 1.00 77.25 266 THR A CA 1
ATOM 1939 C C . THR A 1 266 ? -25.526 7.047 17.422 1.00 77.25 266 THR A C 1
ATOM 1941 O O . THR A 1 266 ? -25.368 7.940 18.250 1.00 77.25 266 THR A O 1
ATOM 1944 N N . THR A 1 267 ? -25.914 7.307 16.175 1.00 78.06 267 THR A N 1
ATOM 1945 C CA . THR A 1 267 ? -26.354 8.641 15.765 1.00 78.06 267 THR A CA 1
ATOM 1946 C C . THR A 1 267 ? -27.817 8.797 16.150 1.00 78.06 267 THR A C 1
ATOM 1948 O O . THR A 1 267 ? -28.679 8.097 15.623 1.00 78.06 267 THR A O 1
ATOM 1951 N N . TYR A 1 268 ? -28.099 9.714 17.070 1.00 78.94 268 TYR A N 1
ATOM 1952 C CA . TYR A 1 268 ? -29.460 10.084 17.430 1.00 78.94 268 TYR A CA 1
ATOM 1953 C C . TYR A 1 268 ? -29.866 11.343 16.664 1.00 78.94 268 TYR A C 1
ATOM 1955 O O . TYR A 1 268 ? -29.297 12.416 16.863 1.00 78.94 268 TYR A O 1
ATOM 1963 N N . THR A 1 269 ? -30.852 11.216 15.777 1.00 79.94 269 THR A N 1
ATOM 1964 C CA . THR A 1 269 ? -31.506 12.365 15.147 1.00 79.94 269 THR A CA 1
ATOM 1965 C C . THR A 1 269 ? -32.766 12.689 15.949 1.00 79.94 269 THR A C 1
ATOM 1967 O O . THR A 1 269 ? -33.715 11.901 15.914 1.00 79.94 269 THR A O 1
ATOM 1970 N N . PRO A 1 270 ? -32.808 13.807 16.695 1.00 81.00 270 PRO A N 1
ATOM 1971 C CA . PRO A 1 270 ? -33.999 14.163 17.449 1.00 81.00 270 PRO A CA 1
ATOM 1972 C C . PRO A 1 270 ? -35.167 14.436 16.490 1.00 81.00 270 PRO A C 1
ATOM 1974 O O . PRO A 1 270 ? -35.009 15.102 15.470 1.00 81.00 270 PRO A O 1
ATOM 1977 N N . GLN A 1 271 ? -36.356 13.931 16.832 1.00 85.62 271 GLN A N 1
ATOM 1978 C CA . GLN A 1 271 ? -37.596 14.108 16.052 1.00 85.62 271 GLN A CA 1
ATOM 1979 C C . GLN A 1 271 ? -38.065 15.573 15.991 1.00 85.62 271 GLN A C 1
ATOM 1981 O O . GLN A 1 271 ? -38.925 15.926 15.189 1.00 85.62 271 GLN A O 1
ATOM 1986 N N . VAL A 1 272 ? -37.516 16.426 16.858 1.00 87.75 272 VAL A N 1
ATOM 1987 C CA . VAL A 1 272 ? -37.839 17.848 16.962 1.00 87.75 272 VAL A CA 1
ATOM 1988 C C . VAL A 1 272 ? -36.534 18.620 17.133 1.00 87.75 272 VAL A C 1
ATOM 1990 O O . VAL A 1 272 ? -35.639 18.175 17.850 1.00 87.75 272 VAL A O 1
ATOM 1993 N N . THR A 1 273 ? -36.415 19.787 16.500 1.00 81.25 273 THR A N 1
ATOM 1994 C CA . THR A 1 273 ? -35.302 20.715 16.731 1.00 81.25 273 THR A CA 1
ATOM 1995 C C . THR A 1 273 ? -35.357 21.230 18.169 1.00 81.25 273 THR A C 1
ATOM 1997 O O . THR A 1 273 ? -36.129 22.136 18.481 1.00 81.25 273 THR A O 1
ATOM 2000 N N . LEU A 1 274 ? -34.568 20.625 19.056 1.00 80.31 274 LEU A N 1
ATOM 2001 C CA . LEU A 1 274 ? -34.411 21.059 20.441 1.00 80.31 274 LEU A CA 1
ATOM 2002 C C . LEU A 1 274 ? -33.223 22.033 20.547 1.00 80.31 274 LEU A C 1
ATOM 2004 O O . LEU A 1 274 ? -32.216 21.832 19.861 1.00 80.31 274 LEU A O 1
ATOM 2008 N N . PRO A 1 275 ? -33.299 23.079 21.391 1.00 73.25 275 PRO A N 1
ATOM 2009 C CA . PRO A 1 275 ? -32.147 23.925 21.691 1.00 73.25 275 PRO A CA 1
ATOM 2010 C C . PRO A 1 275 ? -30.987 23.075 22.229 1.00 73.25 275 PRO A C 1
ATOM 2012 O O . PRO A 1 275 ? -31.195 22.241 23.111 1.00 73.25 275 PRO A O 1
ATOM 2015 N N . ALA A 1 276 ? -29.767 23.312 21.735 1.00 68.88 276 ALA A N 1
ATOM 2016 C CA . ALA A 1 276 ? -28.576 22.492 22.009 1.00 68.88 276 ALA A CA 1
ATOM 2017 C C . ALA A 1 276 ? -28.244 22.310 23.506 1.00 68.88 276 ALA A C 1
ATOM 2019 O O . ALA A 1 276 ? -27.569 21.356 23.875 1.00 68.88 276 ALA A O 1
ATOM 2020 N N . LEU A 1 277 ? -28.759 23.188 24.371 1.00 68.56 277 LEU A N 1
ATOM 2021 C CA . LEU A 1 277 ? -28.560 23.140 25.820 1.00 68.56 277 LEU A CA 1
ATOM 2022 C C . LEU A 1 277 ? -29.236 21.932 26.503 1.00 68.56 277 LEU A C 1
ATOM 2024 O O . LEU A 1 277 ? -28.880 21.603 27.625 1.00 68.56 277 LEU A O 1
ATOM 2028 N N . VAL A 1 278 ? -30.216 21.282 25.862 1.00 56.12 278 VAL A N 1
ATOM 2029 C CA . VAL A 1 278 ? -31.023 20.203 26.477 1.00 56.12 278 VAL A CA 1
ATOM 2030 C C . VAL A 1 278 ? -30.462 18.798 26.178 1.00 56.12 278 VAL A C 1
ATOM 2032 O O . VAL A 1 278 ? -31.005 17.807 26.652 1.00 56.12 278 VAL A O 1
ATOM 2035 N N . VAL A 1 279 ? -29.386 18.688 25.390 1.00 55.06 279 VAL A N 1
ATOM 2036 C CA . VAL A 1 279 ? -28.878 17.400 24.862 1.00 55.06 279 VAL A CA 1
ATOM 2037 C C . VAL A 1 279 ? -27.511 16.999 25.456 1.00 55.06 279 VAL A C 1
ATOM 2039 O O . VAL A 1 279 ? -26.946 15.993 25.037 1.00 55.06 279 VAL A O 1
ATOM 2042 N N . ALA A 1 280 ? -26.974 17.759 26.418 1.00 47.31 280 ALA A N 1
ATOM 2043 C CA . ALA A 1 280 ? -25.680 17.482 27.058 1.00 47.31 280 ALA A CA 1
ATOM 2044 C C . ALA A 1 280 ? -25.804 16.580 28.295 1.00 47.31 280 ALA A C 1
ATOM 2046 O O . ALA A 1 280 ? -26.736 16.814 29.099 1.00 47.31 280 ALA A O 1
#

Mean predicted aligned error: 12.57 Å

Nearest PDB structures (foldseek):
  8fqc-assembly1_U1  TM=6.311E-01  e=2.701E-02  Agrobacterium phage Milano
  3olj-assembly1_D  TM=2.378E-01  e=8.291E+00  Homo sapiens

Foldseek 3Di:
DDDDPPPPDPPPQPLLLVLLVVLLVLLLVQLLVVLQVLADPPPADPVLLVVLLVLLCQLCVLLCLAQNDLSVPCSVCSHPSNVSLCSLLVSLVSSLVLLCVVVVVVVVVVPPPDPDDDDDDDDDDDDDDDDDDDDDPPPPDDPPNPSCPHLLSSLLSLLVSLVSSLPRQFADQPDPSSVSSSSNSVSSSLSSLSSSLSSLSNSLSPDDDQALVSSVSSLVSSLVSLVPSLPDPDDDDPSSNVSSVSSSVSSVVSSVSVSVVGDHDDDDDDPDDDDPVVPD